Protein AF-A0A963VVA5-F1 (afdb_monomer_lite)

Secondary structure (DSSP, 8-state):
-HHHHHHHHHHHHHHHHHHHHHHHGGGS--------B-SHHHHHHTTSEESSGGG-EEEHHHHHHHHHTTPPPPGGGGGGEEPTTS--PPPP--------PPPPHHHHSPPTT--S-TT-SPP-----S--TTTTTTTSEEEEEETTEEEEEEHHHHHHHHHHHHHHTT-HHHHHHHHHHHHHHHHHHHHHT-----------S-----HHHHHHHHTTSEEEEETTEEEE-HHHHHHHHHHHTT----HHHHHHHHHTBS-GGGS---TT--TT--

Radius of gyration: 29.42 Å; chains: 1; bounding box: 64×61×71 Å

pLDDT: mean 72.48, std 19.14, range [26.47, 96.12]

Foldseek 3Di:
DVLVVLLVLVVVVVVVVVVVVCVVCVVPDPDPDDAQLDCVLLCLLLVQWDDDDLLIAGEPVLLVVLVVVPQDDDPVCPSRYDDPPDDDPDRDDDPCPPPPPPQDPVNPDDDVVDDPDPPPDPPPDPPPDPDPPPCQQQDWDWDADPNDTDIGGNSVVVVVVLVVVVVVPPVVSVVSCVVSVVVSVVVCVVVVVDPPPPPPPPPPPPPRSVVLVVCVSSVQWDPPDPRYTAGEQVSSQVSVVVCPPDDDDQVSLVSNCVRHDCNVSHPDDPNRCNVPD

Sequence (277 aa):
MAVRETLKLIATHERVRAKEFNRGVKDCYKTKVRPKISADPALQLLGIAVGEGYSLKIREWIVDLATERGSPLASRWEKFIYPADADEPEPYSLPRVPPRRKRLPEETRFKKGQSGNIHGRPSKIKLDYKLPFEDFLYDQVEISIQGELREISRAEALVHELNRRALGGDEDIARILRTSYAREIMDRWRRMEHIVFDMSIVRDDVEDPPVVDYMRSLHILNRRTVRHLLIQPWAVNAALQRMGAHRLSHEEQAVVLRSTSTPSKVYWPDWWEVFTK

Structure (mmCIF, N/CA/C/O backbone):
data_AF-A0A963VVA5-F1
#
_entry.id   AF-A0A963VVA5-F1
#
loop_
_atom_site.group_PDB
_atom_site.id
_atom_site.type_symbol
_atom_site.label_atom_id
_atom_site.label_alt_id
_atom_site.label_comp_id
_atom_site.label_asym_id
_atom_site.label_entity_id
_atom_site.label_seq_id
_atom_site.pdbx_PDB_ins_code
_atom_site.Cartn_x
_atom_site.Cartn_y
_atom_site.Cartn_z
_atom_site.occupancy
_atom_site.B_iso_or_equiv
_atom_site.auth_seq_id
_atom_site.auth_comp_id
_atom_site.auth_asym_id
_atom_site.auth_atom_id
_atom_site.pdbx_PDB_model_num
ATOM 1 N N . MET A 1 1 ? -16.861 -1.386 43.695 1.00 43.84 1 MET A N 1
ATOM 2 C CA . MET A 1 1 ? -17.983 -1.589 42.746 1.00 43.84 1 MET A CA 1
ATOM 3 C C . MET A 1 1 ? -18.410 -0.297 42.058 1.00 43.84 1 MET A C 1
ATOM 5 O O . MET A 1 1 ? -18.500 -0.318 40.840 1.00 43.84 1 MET A O 1
ATOM 9 N N . ALA A 1 2 ? -18.569 0.819 42.782 1.00 35.66 2 ALA A N 1
ATOM 10 C CA . ALA A 1 2 ? -19.006 2.106 42.222 1.00 35.66 2 ALA A CA 1
ATOM 11 C C . ALA A 1 2 ? -18.192 2.600 41.008 1.00 35.66 2 ALA A C 1
ATOM 13 O O . ALA A 1 2 ? -18.791 2.969 40.007 1.00 35.66 2 ALA A O 1
ATOM 14 N N . VAL A 1 3 ? -16.853 2.507 41.042 1.00 39.03 3 VAL A N 1
ATOM 15 C CA . VAL A 1 3 ? -15.963 2.900 39.920 1.00 39.03 3 VAL A CA 1
ATOM 16 C C . VAL A 1 3 ? -16.206 2.067 38.654 1.00 39.03 3 VAL A C 1
ATOM 18 O O . VAL A 1 3 ? -16.124 2.562 37.538 1.00 39.03 3 VAL A O 1
ATOM 21 N N . ARG A 1 4 ? -16.533 0.779 38.809 1.00 41.09 4 ARG A N 1
ATOM 22 C CA . ARG A 1 4 ? -16.785 -0.116 37.671 1.00 41.09 4 ARG A CA 1
ATOM 23 C C . ARG A 1 4 ? -18.124 0.195 37.006 1.00 41.09 4 ARG A C 1
ATOM 25 O O . ARG A 1 4 ? -18.217 0.110 35.788 1.00 41.09 4 ARG A O 1
ATOM 32 N N . GLU A 1 5 ? -19.132 0.551 37.797 1.00 47.72 5 GLU A N 1
ATOM 33 C CA . GLU A 1 5 ? -20.445 0.943 37.280 1.00 47.72 5 GLU A CA 1
ATOM 34 C C . GLU A 1 5 ? -20.422 2.352 36.677 1.00 47.72 5 GLU A C 1
ATOM 36 O O . GLU A 1 5 ? -20.970 2.542 35.601 1.00 47.72 5 GLU A O 1
ATOM 41 N N . THR A 1 6 ? -19.682 3.304 37.256 1.00 43.69 6 THR A N 1
ATOM 42 C CA . THR A 1 6 ? -19.463 4.625 36.627 1.00 43.69 6 THR A CA 1
ATOM 43 C C . THR A 1 6 ? -18.704 4.512 35.308 1.00 43.69 6 THR A C 1
ATOM 45 O O . THR A 1 6 ? -19.094 5.143 34.333 1.00 43.69 6 THR A O 1
ATOM 48 N N . LEU A 1 7 ? -17.682 3.656 35.222 1.00 46.44 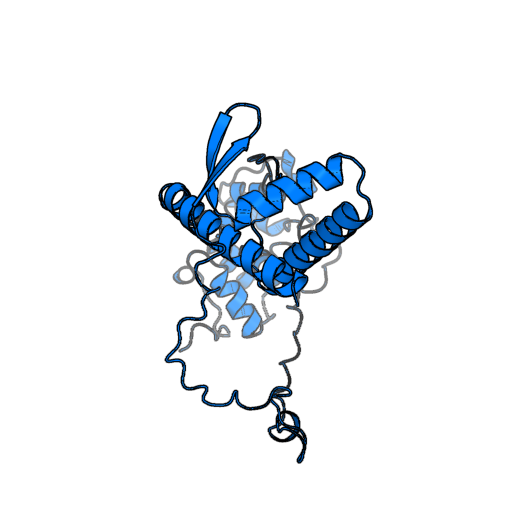7 LEU A N 1
ATOM 49 C CA . LEU A 1 7 ? -16.989 3.387 33.956 1.00 46.44 7 LEU A CA 1
ATOM 50 C C . LEU A 1 7 ? -17.905 2.744 32.907 1.00 46.44 7 LEU A C 1
ATOM 52 O O . LEU A 1 7 ? -17.864 3.129 31.741 1.00 46.44 7 LEU A O 1
ATOM 56 N N . LYS A 1 8 ? -18.767 1.800 33.307 1.00 52.56 8 LYS A N 1
ATOM 57 C CA . LYS A 1 8 ? -19.774 1.228 32.400 1.00 52.56 8 LYS A CA 1
ATOM 58 C C . LYS A 1 8 ? -20.751 2.287 31.907 1.00 52.56 8 LYS A C 1
ATOM 60 O O . LYS A 1 8 ? -21.053 2.289 30.721 1.00 52.56 8 LYS A O 1
ATOM 65 N N . LEU A 1 9 ? -21.191 3.173 32.796 1.00 49.53 9 LEU A N 1
ATOM 66 C CA . LEU A 1 9 ? -22.144 4.237 32.510 1.00 49.53 9 LEU A CA 1
ATOM 67 C C . LEU A 1 9 ? -21.572 5.271 31.533 1.00 49.53 9 LEU A C 1
ATOM 69 O O . LEU A 1 9 ? -22.226 5.621 30.554 1.00 49.53 9 LEU A O 1
ATOM 73 N N . ILE A 1 10 ? -20.318 5.683 31.750 1.00 49.66 10 ILE A N 1
ATOM 74 C CA . ILE A 1 10 ? -19.555 6.537 30.831 1.00 49.66 10 ILE A CA 1
ATOM 75 C C . ILE A 1 10 ? -19.417 5.842 29.470 1.00 49.66 10 ILE A C 1
ATOM 77 O O . ILE A 1 10 ? -19.646 6.462 28.435 1.00 49.66 10 ILE A O 1
ATOM 81 N N . ALA A 1 11 ? -19.123 4.538 29.449 1.00 51.44 11 ALA A N 1
ATOM 82 C CA . ALA A 1 11 ? -19.007 3.772 28.211 1.00 51.44 11 ALA A CA 1
ATOM 83 C C . ALA A 1 11 ? -20.346 3.622 27.457 1.00 51.44 11 ALA A C 1
ATOM 85 O O . ALA A 1 11 ? -20.361 3.663 26.225 1.00 51.44 11 ALA A O 1
ATOM 86 N N . THR A 1 12 ? -21.477 3.457 28.151 1.00 55.31 12 THR A N 1
ATOM 87 C CA . THR A 1 12 ? -22.813 3.418 27.526 1.00 55.31 12 THR A CA 1
ATOM 88 C C . THR A 1 12 ? -23.246 4.782 27.018 1.00 55.31 12 THR A C 1
ATOM 90 O O . THR A 1 12 ? -23.719 4.872 25.886 1.00 55.31 12 THR A O 1
ATOM 93 N N . HIS A 1 13 ? -23.027 5.835 27.803 1.00 49.34 13 HIS A N 1
ATOM 94 C CA . HIS A 1 13 ? -23.361 7.204 27.428 1.00 49.34 13 HIS A CA 1
ATOM 95 C C . HIS A 1 13 ? -22.597 7.640 26.171 1.00 49.34 13 HIS A C 1
ATOM 97 O O . HIS A 1 13 ? -23.168 8.107 25.187 1.00 49.34 13 HIS A O 1
ATOM 103 N N . GLU A 1 14 ? -21.303 7.342 26.134 1.00 48.81 14 GLU A N 1
ATOM 104 C CA . GLU A 1 14 ? -20.455 7.621 24.981 1.00 48.81 14 GLU A CA 1
ATOM 105 C C . GLU A 1 14 ? -20.792 6.748 23.763 1.00 48.81 14 GLU A C 1
ATOM 107 O O . GLU A 1 14 ? -20.647 7.202 22.632 1.00 48.81 14 GLU A O 1
ATOM 112 N N . ARG A 1 15 ? -21.311 5.524 23.947 1.00 51.28 15 ARG A N 1
ATOM 113 C CA . ARG A 1 15 ? -21.839 4.701 22.840 1.00 51.28 15 ARG A CA 1
ATOM 114 C C . ARG A 1 15 ? -23.118 5.268 22.239 1.00 51.28 15 ARG A C 1
ATOM 116 O O . ARG A 1 15 ? -23.299 5.164 21.026 1.00 51.28 15 ARG A O 1
ATOM 123 N N . VAL A 1 16 ? -24.005 5.830 23.060 1.00 52.31 16 VAL A N 1
ATOM 124 C CA . VAL A 1 16 ? -25.225 6.504 22.589 1.00 52.31 16 VAL A CA 1
ATOM 125 C C . VAL A 1 16 ? -24.842 7.780 21.849 1.00 52.31 16 VAL A C 1
ATOM 127 O O . VAL A 1 16 ? -25.214 7.931 20.688 1.00 52.31 16 VAL A O 1
ATOM 130 N N . ARG A 1 17 ? -23.965 8.601 22.435 1.00 49.53 17 ARG A N 1
ATOM 131 C CA . ARG A 1 17 ? -23.411 9.801 21.798 1.00 49.53 17 ARG A CA 1
ATOM 132 C C . ARG A 1 17 ? -22.688 9.483 20.488 1.00 49.53 17 ARG A C 1
ATOM 134 O O . ARG A 1 17 ? -22.921 10.150 19.489 1.00 49.53 17 ARG A O 1
ATOM 141 N N . ALA A 1 18 ? -21.892 8.414 20.435 1.00 51.19 18 ALA A N 1
ATOM 142 C CA . ALA A 1 18 ? -21.259 7.946 19.203 1.00 51.19 18 ALA A CA 1
ATOM 143 C C . ALA A 1 18 ? -22.280 7.420 18.183 1.00 51.19 18 ALA A C 1
ATOM 145 O O . ALA A 1 18 ? -22.060 7.569 16.987 1.00 51.19 18 ALA A O 1
ATOM 146 N N . LYS A 1 19 ? -23.397 6.811 18.601 1.00 54.66 19 LYS A N 1
ATOM 147 C CA . LYS A 1 19 ? -24.488 6.397 17.698 1.00 54.66 19 LYS A CA 1
ATOM 148 C C . LYS A 1 19 ? -25.242 7.590 17.114 1.00 54.66 19 LYS A C 1
ATOM 150 O O . LYS A 1 19 ? -25.584 7.540 15.936 1.00 54.66 19 LYS A O 1
ATOM 155 N N . GLU A 1 20 ? -25.489 8.623 17.912 1.00 46.06 20 GLU A N 1
ATOM 156 C CA . GLU A 1 20 ? -26.156 9.858 17.486 1.00 46.06 20 GLU A CA 1
ATOM 157 C C . GLU A 1 20 ? -25.242 10.705 16.595 1.00 46.06 20 GLU A C 1
ATOM 159 O O . GLU A 1 20 ? -25.643 11.114 15.506 1.00 46.06 20 GLU A O 1
ATOM 164 N N . PHE A 1 21 ? -23.964 10.824 16.964 1.00 42.09 21 PHE A N 1
ATOM 165 C CA . PHE A 1 21 ? -22.925 11.418 16.125 1.00 42.09 21 PHE A CA 1
ATOM 166 C C . PHE A 1 21 ? -22.762 10.636 14.812 1.00 42.09 21 PHE A C 1
ATOM 168 O O . PHE A 1 21 ? -22.763 11.226 13.742 1.00 42.09 21 PHE A O 1
ATOM 175 N N . ASN A 1 22 ? -22.769 9.297 14.843 1.00 41.62 22 ASN A N 1
ATOM 176 C CA . ASN A 1 22 ? -22.799 8.463 13.632 1.00 41.62 22 ASN A CA 1
ATOM 177 C C . ASN A 1 22 ? -24.116 8.556 12.838 1.00 41.62 22 ASN A C 1
ATOM 179 O O . ASN A 1 22 ? -24.155 8.117 11.690 1.00 41.62 22 ASN A O 1
ATOM 183 N N . ARG A 1 23 ? -25.207 9.077 13.415 1.00 44.38 23 ARG A N 1
ATOM 184 C CA . ARG A 1 23 ? -26.459 9.364 12.696 1.00 44.38 23 ARG A CA 1
ATOM 185 C C . ARG A 1 23 ? -26.352 10.680 11.923 1.00 44.38 23 ARG A C 1
ATOM 187 O O . ARG A 1 23 ? -26.792 10.697 10.783 1.00 44.38 23 ARG A O 1
ATOM 194 N N . GLY A 1 24 ? -25.691 11.699 12.480 1.00 38.47 24 GLY A N 1
ATOM 195 C CA . GLY A 1 24 ? -25.334 12.935 11.764 1.00 38.47 24 GLY A CA 1
ATOM 196 C C . GLY A 1 24 ? -24.188 12.763 10.754 1.00 38.47 24 GLY A C 1
ATOM 197 O O . GLY A 1 24 ? -24.193 13.376 9.697 1.00 38.47 24 GLY A O 1
ATOM 198 N N . VAL A 1 25 ? -23.245 11.855 11.025 1.00 39.31 25 VAL A N 1
ATOM 199 C CA . VAL A 1 25 ? -22.097 11.532 10.149 1.00 39.31 25 VAL A CA 1
ATOM 200 C C . VAL A 1 25 ? -22.461 10.511 9.056 1.00 39.31 25 VAL A C 1
ATOM 202 O O . VAL A 1 25 ? -21.700 10.279 8.121 1.00 39.31 25 VAL A O 1
ATOM 205 N N . LYS A 1 26 ? -23.653 9.900 9.092 1.00 38.81 26 LYS A N 1
ATOM 206 C CA . LYS A 1 26 ? -24.084 8.975 8.026 1.00 38.81 26 LYS A CA 1
ATOM 207 C C . LYS A 1 26 ? -24.270 9.651 6.662 1.00 38.81 26 LYS A C 1
ATOM 209 O O . LYS A 1 26 ? -24.176 8.936 5.662 1.00 38.81 26 LYS A O 1
ATOM 214 N N . ASP A 1 27 ? -24.417 10.975 6.630 1.00 38.78 27 ASP A N 1
ATOM 215 C CA . ASP A 1 27 ? -24.427 11.779 5.401 1.00 38.78 27 ASP A CA 1
ATOM 216 C C . ASP A 1 27 ? -23.026 12.234 4.958 1.00 38.78 27 ASP A C 1
ATOM 218 O O . ASP A 1 27 ? -22.833 12.660 3.821 1.00 38.78 27 ASP A O 1
ATOM 222 N N . CYS A 1 28 ? -22.001 12.052 5.791 1.00 37.12 28 CYS A N 1
ATOM 223 C CA . CYS A 1 28 ? -20.637 12.459 5.489 1.00 37.12 28 CYS A CA 1
ATOM 224 C C . CYS A 1 28 ? -19.628 11.401 5.971 1.00 37.12 28 CYS A C 1
ATOM 226 O O . CYS A 1 28 ? -19.190 11.372 7.112 1.00 37.12 28 CYS A O 1
ATOM 228 N N . TYR A 1 29 ? -19.194 10.569 5.019 1.00 34.50 29 TYR A N 1
ATOM 229 C CA . TYR A 1 29 ? -18.001 9.707 5.064 1.00 34.50 29 TYR A CA 1
ATOM 230 C C . TYR A 1 29 ? -18.142 8.307 5.684 1.00 34.50 29 TYR A C 1
ATOM 232 O O . TYR A 1 29 ? -17.791 8.013 6.824 1.00 34.50 29 TYR A O 1
ATOM 240 N N . LYS A 1 30 ? -18.477 7.345 4.814 1.00 38.62 30 LYS A N 1
ATOM 241 C CA . LYS A 1 30 ? -18.122 5.928 4.997 1.00 38.62 30 LYS A CA 1
ATOM 242 C C . LYS A 1 30 ? -16.670 5.686 4.570 1.00 38.62 30 LYS A C 1
ATOM 244 O O . LYS A 1 30 ? -16.427 5.196 3.465 1.00 38.62 30 LYS A O 1
ATOM 249 N N . THR A 1 31 ? -15.693 5.919 5.441 1.00 37.25 31 THR A N 1
ATOM 250 C CA . THR A 1 31 ? -14.296 5.551 5.140 1.00 37.25 31 THR A CA 1
ATOM 251 C C . THR A 1 31 ? -13.894 4.298 5.910 1.00 37.25 31 THR A C 1
ATOM 253 O O . THR A 1 31 ? -13.215 4.345 6.925 1.00 37.25 31 THR A O 1
ATOM 256 N N . LYS A 1 32 ? -14.289 3.124 5.397 1.00 36.06 32 LYS A N 1
ATOM 257 C CA . LYS A 1 32 ? -13.611 1.866 5.754 1.00 36.06 32 LYS A CA 1
ATOM 258 C C . LYS A 1 32 ? -12.140 2.010 5.352 1.00 36.06 32 LYS A C 1
ATOM 260 O O . LYS A 1 32 ? -11.868 1.951 4.151 1.00 36.06 32 LYS A O 1
ATOM 265 N N . VAL A 1 33 ? -11.216 2.210 6.291 1.00 37.03 33 VAL A N 1
ATOM 266 C CA . VAL A 1 33 ? -9.776 2.173 5.999 1.00 37.03 33 VAL A CA 1
ATOM 267 C C . VAL A 1 33 ? -9.424 0.725 5.680 1.00 37.03 33 VAL A C 1
ATOM 269 O O . VAL A 1 33 ? -9.415 -0.149 6.541 1.00 37.03 33 VAL A O 1
ATOM 272 N N . ARG A 1 34 ? -9.237 0.452 4.392 1.00 34.91 34 ARG A N 1
ATOM 273 C CA . ARG A 1 34 ? -8.560 -0.758 3.928 1.00 34.91 34 ARG A CA 1
ATOM 274 C C . ARG A 1 34 ? -7.087 -0.379 3.763 1.00 34.91 34 ARG A C 1
ATOM 276 O O . ARG A 1 34 ? -6.848 0.754 3.341 1.00 34.91 34 ARG A O 1
ATOM 283 N N . PRO A 1 35 ? -6.133 -1.266 4.088 1.00 36.47 35 PRO A N 1
ATOM 284 C CA . PRO A 1 35 ? -4.717 -0.982 3.876 1.00 36.47 35 PRO A CA 1
ATOM 285 C C . PRO A 1 35 ? -4.505 -0.544 2.422 1.00 36.47 35 PRO A C 1
ATOM 287 O O . PRO A 1 35 ? -5.068 -1.166 1.516 1.00 36.47 35 PRO A O 1
ATOM 290 N N . LYS A 1 36 ? -3.742 0.538 2.197 1.00 47.56 36 LYS A N 1
ATOM 291 C CA . LYS A 1 36 ? -3.230 0.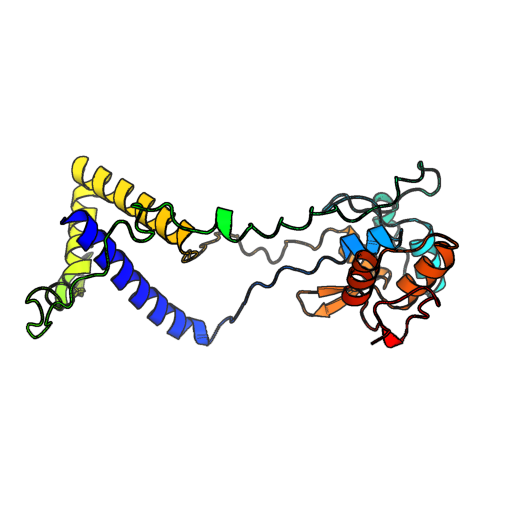851 0.857 1.00 47.56 36 LYS A CA 1
ATOM 292 C C . LYS A 1 36 ? -2.432 -0.386 0.435 1.00 47.56 36 LYS A C 1
ATOM 294 O O . LYS A 1 36 ? -1.452 -0.725 1.093 1.00 47.56 36 LYS A O 1
ATOM 299 N N . ILE A 1 37 ? -2.892 -1.120 -0.578 1.00 47.47 37 ILE A N 1
ATOM 300 C CA . ILE A 1 37 ? -2.075 -2.186 -1.164 1.00 47.47 37 ILE A CA 1
ATOM 301 C C . ILE A 1 37 ? -0.952 -1.446 -1.876 1.00 47.47 37 ILE A C 1
ATOM 303 O O . ILE A 1 37 ? -1.194 -0.825 -2.912 1.00 47.47 37 ILE A O 1
ATOM 307 N N . SER A 1 38 ? 0.224 -1.416 -1.252 1.00 68.50 38 SER A N 1
ATOM 308 C CA . SER A 1 38 ? 1.377 -0.759 -1.847 1.00 68.50 38 SER A CA 1
ATOM 309 C C . SER A 1 38 ? 1.846 -1.588 -3.032 1.00 68.50 38 SER A C 1
ATOM 311 O O . SER A 1 38 ? 1.987 -2.807 -2.916 1.00 68.50 38 SER A O 1
ATOM 313 N N . ALA A 1 39 ? 2.062 -0.942 -4.175 1.00 81.88 39 ALA A N 1
ATOM 314 C CA . ALA A 1 39 ? 2.674 -1.593 -5.327 1.00 81.88 39 ALA A CA 1
ATOM 315 C C . ALA A 1 39 ? 4.157 -1.909 -5.070 1.00 81.88 39 ALA A C 1
ATOM 317 O O . ALA A 1 39 ? 4.734 -2.683 -5.826 1.00 81.88 39 ALA A O 1
ATOM 318 N N . ASP A 1 40 ? 4.753 -1.360 -4.006 1.00 84.00 40 ASP A N 1
ATOM 319 C CA . ASP A 1 40 ? 6.190 -1.426 -3.718 1.00 84.00 40 ASP A CA 1
ATOM 320 C C . ASP A 1 40 ? 6.764 -2.843 -3.760 1.00 84.00 40 ASP A C 1
ATOM 322 O O . ASP A 1 40 ? 7.752 -3.027 -4.465 1.00 84.00 40 ASP A O 1
ATOM 326 N N . PRO A 1 41 ? 6.161 -3.871 -3.122 1.00 87.00 41 PRO A N 1
ATOM 327 C CA . PRO A 1 41 ? 6.717 -5.217 -3.194 1.00 87.00 41 PRO A CA 1
ATOM 328 C C . PRO A 1 41 ? 6.716 -5.749 -4.630 1.00 87.00 41 PRO A C 1
ATOM 330 O O . PRO A 1 41 ? 7.664 -6.395 -5.046 1.00 87.00 41 PRO A O 1
ATOM 333 N N . ALA A 1 42 ? 5.686 -5.439 -5.423 1.00 90.19 42 ALA A N 1
ATOM 334 C CA . ALA A 1 42 ? 5.641 -5.842 -6.826 1.00 90.19 42 ALA A CA 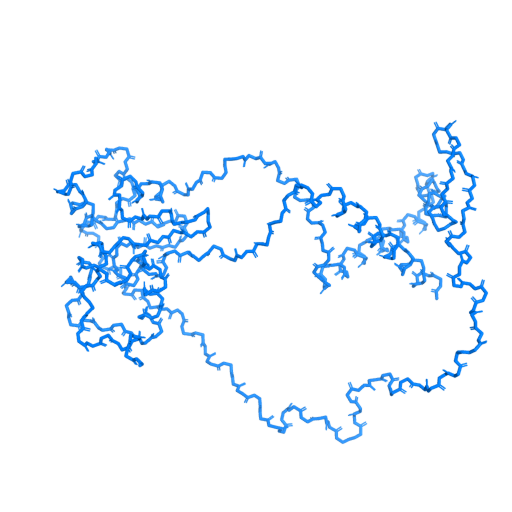1
ATOM 335 C C . ALA A 1 42 ? 6.643 -5.056 -7.688 1.00 90.19 42 ALA A C 1
ATOM 337 O O . ALA A 1 42 ? 7.263 -5.643 -8.567 1.00 90.19 42 ALA A O 1
ATOM 338 N N . LEU A 1 43 ? 6.836 -3.758 -7.431 1.00 90.69 43 LEU A N 1
ATOM 339 C CA . LEU A 1 43 ? 7.841 -2.939 -8.117 1.00 90.69 43 LEU A CA 1
ATOM 340 C C . LEU A 1 43 ? 9.263 -3.445 -7.838 1.00 90.69 43 LEU A C 1
ATOM 342 O O . LEU A 1 43 ? 10.083 -3.480 -8.753 1.00 90.69 43 LEU A O 1
ATOM 346 N N . GLN A 1 44 ? 9.532 -3.867 -6.602 1.00 90.88 44 GLN A N 1
ATOM 347 C CA . GLN A 1 44 ? 10.821 -4.425 -6.198 1.00 90.88 44 GLN A CA 1
ATOM 348 C C . GLN A 1 44 ? 11.042 -5.837 -6.753 1.00 90.88 44 GLN A C 1
ATOM 350 O O . GLN A 1 44 ? 12.093 -6.092 -7.333 1.00 90.88 44 GLN A O 1
ATOM 355 N N . LEU A 1 45 ? 10.037 -6.722 -6.682 1.00 91.69 45 LEU A N 1
ATOM 356 C CA . LEU A 1 45 ? 10.088 -8.061 -7.295 1.00 91.69 45 LEU A CA 1
ATOM 357 C C . LEU A 1 45 ? 10.335 -8.002 -8.808 1.00 91.69 45 LEU A C 1
ATOM 359 O O . LEU A 1 45 ? 11.019 -8.852 -9.364 1.00 91.69 45 LEU A O 1
ATOM 363 N N . LEU A 1 46 ? 9.781 -6.992 -9.480 1.00 92.88 46 LEU A N 1
ATOM 364 C CA . LEU A 1 46 ? 9.977 -6.756 -10.910 1.00 92.88 46 LEU A CA 1
ATOM 365 C C . LEU A 1 46 ? 11.283 -6.006 -11.231 1.00 92.88 46 LEU A C 1
ATOM 367 O O . LEU A 1 46 ? 11.559 -5.741 -12.398 1.00 92.88 46 LEU A O 1
ATOM 371 N N . GLY A 1 47 ? 12.068 -5.611 -10.224 1.00 92.25 47 GLY A N 1
ATOM 372 C CA . GLY A 1 47 ? 13.289 -4.826 -10.416 1.00 92.25 47 GLY A CA 1
ATOM 373 C C . GLY A 1 47 ? 13.052 -3.440 -11.031 1.00 92.25 47 GLY A C 1
ATOM 374 O O . GLY A 1 47 ? 13.985 -2.842 -11.566 1.00 92.25 47 GLY A O 1
ATOM 375 N N . ILE A 1 48 ? 11.819 -2.929 -10.972 1.00 92.44 48 ILE A N 1
ATOM 376 C CA . ILE A 1 48 ? 11.421 -1.602 -11.469 1.00 92.44 48 ILE A CA 1
ATOM 377 C C . ILE A 1 48 ? 11.889 -0.516 -10.497 1.00 92.44 48 ILE A C 1
ATOM 379 O O . ILE A 1 48 ? 12.282 0.574 -10.914 1.00 92.44 48 ILE A O 1
ATOM 383 N N . ALA A 1 49 ? 11.852 -0.815 -9.199 1.00 90.62 49 ALA A N 1
ATOM 384 C CA . ALA A 1 49 ? 12.261 0.099 -8.148 1.00 90.62 49 ALA A CA 1
ATOM 385 C C . ALA A 1 49 ? 13.086 -0.610 -7.068 1.00 90.62 49 ALA A C 1
ATOM 387 O O . ALA A 1 49 ? 12.998 -1.825 -6.907 1.00 90.62 49 ALA A O 1
ATOM 388 N N . VAL A 1 50 ? 13.885 0.161 -6.336 1.00 87.38 50 VAL A N 1
ATOM 389 C CA . VAL A 1 50 ? 14.799 -0.301 -5.283 1.00 87.38 50 VAL A CA 1
ATOM 390 C C . VAL A 1 50 ? 14.616 0.585 -4.052 1.00 87.38 50 VAL A C 1
ATOM 392 O O . VAL A 1 50 ? 14.522 1.803 -4.192 1.00 87.38 50 VAL A O 1
ATOM 395 N N . GLY A 1 51 ? 14.590 -0.003 -2.856 1.00 83.31 51 GLY A N 1
ATOM 396 C CA . GLY A 1 51 ? 14.461 0.718 -1.583 1.00 83.31 51 GLY A CA 1
ATOM 397 C C . GLY A 1 51 ? 13.114 0.496 -0.895 1.00 83.31 51 GLY A C 1
ATOM 398 O O . GLY A 1 51 ? 12.258 -0.229 -1.394 1.00 83.31 51 GLY A O 1
ATOM 399 N N . GLU A 1 52 ? 12.913 1.126 0.262 1.00 69.81 52 GLU A N 1
ATOM 400 C CA . GLU A 1 52 ? 11.729 0.909 1.101 1.00 69.81 52 GLU A CA 1
ATOM 401 C C . GLU A 1 52 ? 11.043 2.227 1.483 1.00 69.81 52 GLU A C 1
ATOM 403 O O . GLU A 1 52 ? 11.677 3.204 1.885 1.00 69.81 52 GLU A O 1
ATOM 408 N N . GLY A 1 53 ? 9.710 2.259 1.390 1.00 68.06 53 GLY A N 1
ATOM 409 C CA . GLY A 1 53 ? 8.909 3.421 1.777 1.00 68.06 53 GLY A CA 1
ATOM 410 C C . GLY A 1 53 ? 9.318 4.696 1.030 1.00 68.06 53 GLY A C 1
ATOM 411 O O . GLY A 1 53 ? 9.223 4.771 -0.191 1.00 68.06 53 GLY A O 1
ATOM 412 N N . TYR A 1 54 ? 9.773 5.712 1.768 1.00 64.75 54 TYR A N 1
ATOM 413 C CA . TYR A 1 54 ? 10.151 7.020 1.214 1.00 64.75 54 TYR A CA 1
ATOM 414 C C . TYR A 1 54 ? 11.520 7.039 0.515 1.00 64.75 54 TYR A C 1
ATOM 416 O O . TYR A 1 54 ? 11.842 8.031 -0.135 1.00 64.75 54 TYR A O 1
ATOM 424 N N . SER A 1 55 ? 12.325 5.976 0.635 1.00 75.88 55 SER A N 1
ATOM 425 C CA . SER A 1 55 ? 13.629 5.860 -0.036 1.00 75.88 55 SER A CA 1
ATOM 426 C C . SER A 1 55 ? 13.562 5.110 -1.369 1.00 75.88 55 SER A C 1
ATOM 428 O O . SER A 1 55 ? 14.604 4.827 -1.959 1.00 75.88 55 SER A O 1
ATOM 430 N N . LEU A 1 56 ? 12.353 4.793 -1.849 1.00 81.50 56 LEU A N 1
ATOM 431 C CA . LEU A 1 56 ? 12.150 4.100 -3.114 1.00 81.50 56 LEU A CA 1
ATOM 432 C C . LEU A 1 56 ? 12.732 4.923 -4.277 1.00 81.50 56 LEU A C 1
ATOM 434 O O . LEU A 1 56 ? 12.416 6.103 -4.441 1.00 81.50 56 LEU A O 1
ATOM 438 N N . LYS A 1 57 ? 13.570 4.285 -5.091 1.00 88.12 57 LYS A N 1
ATOM 439 C CA . LYS A 1 57 ? 14.169 4.832 -6.312 1.00 88.12 57 LYS A CA 1
ATOM 440 C C . LYS A 1 57 ? 13.763 3.990 -7.517 1.00 88.12 57 LYS A C 1
ATOM 442 O O . LYS A 1 57 ? 13.656 2.773 -7.411 1.00 88.12 57 LYS A O 1
ATOM 447 N N . ILE A 1 58 ? 13.535 4.630 -8.656 1.00 90.44 58 ILE A N 1
ATOM 448 C CA . ILE A 1 58 ? 13.167 4.002 -9.931 1.00 90.44 58 ILE A CA 1
ATOM 449 C C . ILE A 1 58 ? 14.442 3.613 -10.668 1.00 90.44 58 ILE A C 1
ATOM 451 O O . ILE A 1 58 ? 15.354 4.427 -10.747 1.00 90.44 58 ILE A O 1
ATOM 455 N N . ARG A 1 59 ? 14.528 2.417 -11.246 1.00 90.94 59 ARG A N 1
ATOM 456 C CA . ARG A 1 59 ? 15.690 2.077 -12.078 1.00 90.94 59 ARG A CA 1
ATOM 457 C C . ARG A 1 59 ? 15.709 2.867 -13.384 1.00 90.94 59 ARG A C 1
ATOM 459 O O . ARG A 1 59 ? 14.670 3.072 -13.997 1.00 90.94 59 ARG A O 1
ATOM 466 N N . GLU A 1 60 ? 16.896 3.247 -13.833 1.00 91.62 60 GLU A N 1
ATOM 467 C CA . GLU A 1 60 ? 17.095 4.027 -15.062 1.00 91.62 60 GLU A CA 1
ATOM 468 C C . GLU A 1 60 ? 16.432 3.389 -16.297 1.00 91.62 60 GLU A C 1
ATOM 470 O O . GLU A 1 60 ? 15.634 4.034 -16.970 1.00 91.62 60 GLU A O 1
ATOM 475 N N . TRP A 1 61 ? 16.598 2.076 -16.495 1.00 93.31 61 TRP A N 1
ATOM 476 C CA . TRP A 1 61 ? 16.072 1.369 -17.673 1.00 93.31 61 TRP A CA 1
ATOM 477 C C . TRP A 1 61 ? 14.554 1.512 -17.889 1.00 93.31 61 TRP A C 1
ATOM 479 O O . TRP A 1 61 ? 14.084 1.498 -19.026 1.00 93.31 61 TRP A O 1
ATOM 489 N N . ILE A 1 62 ? 13.753 1.607 -16.817 1.00 93.44 62 ILE A N 1
ATOM 490 C CA . ILE A 1 62 ? 12.294 1.748 -16.958 1.00 93.44 62 ILE A CA 1
ATOM 491 C C . ILE A 1 62 ? 11.911 3.198 -17.267 1.00 93.44 62 ILE A C 1
ATOM 493 O O . ILE A 1 62 ? 10.878 3.442 -17.891 1.00 93.44 62 ILE A O 1
ATOM 497 N N . VAL A 1 63 ? 12.743 4.151 -16.843 1.00 91.00 63 VAL A N 1
ATOM 498 C CA . VAL A 1 63 ? 12.587 5.569 -17.159 1.00 91.00 63 VAL A CA 1
ATOM 499 C C . VAL A 1 63 ? 12.848 5.778 -18.648 1.00 91.00 63 VAL A C 1
ATOM 501 O O . VAL A 1 63 ? 11.993 6.357 -19.316 1.00 91.00 63 VAL A O 1
ATOM 504 N N . ASP A 1 64 ? 13.927 5.202 -19.184 1.00 91.00 64 ASP A N 1
ATOM 505 C CA . ASP A 1 64 ? 14.254 5.261 -20.615 1.00 91.00 64 ASP A CA 1
ATOM 506 C C . ASP A 1 64 ? 13.109 4.708 -21.471 1.00 91.00 64 ASP A C 1
ATOM 508 O O . ASP A 1 64 ? 12.597 5.388 -22.362 1.00 91.00 64 ASP A O 1
ATOM 512 N N . LEU A 1 65 ? 12.600 3.521 -21.119 1.00 92.25 65 LEU A N 1
ATOM 513 C CA . LEU A 1 65 ? 11.445 2.920 -21.794 1.00 92.25 65 LEU A CA 1
ATOM 514 C C . LEU A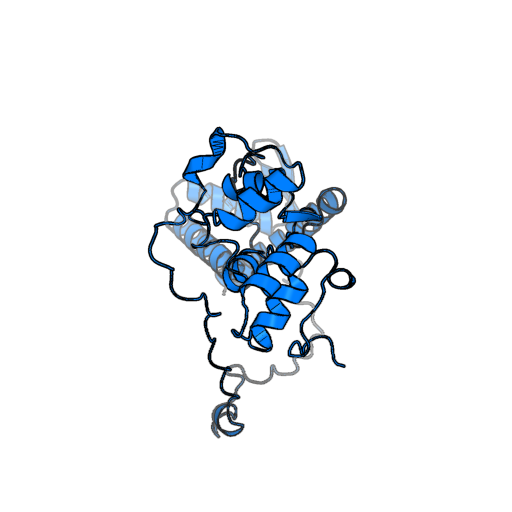 1 65 ? 10.175 3.771 -21.677 1.00 92.25 65 LEU A C 1
ATOM 516 O O . LEU A 1 65 ? 9.376 3.829 -22.613 1.00 92.25 65 LEU A O 1
ATOM 520 N N . ALA A 1 66 ? 9.933 4.414 -20.532 1.00 90.38 66 ALA A N 1
ATOM 521 C CA . ALA A 1 66 ? 8.787 5.305 -20.378 1.00 90.38 66 ALA A CA 1
ATOM 522 C C . ALA A 1 66 ? 8.908 6.530 -21.299 1.00 90.38 66 ALA A C 1
ATOM 524 O O . ALA A 1 66 ? 7.905 6.956 -21.885 1.00 90.38 66 ALA A O 1
ATOM 525 N N . THR A 1 67 ? 10.119 7.068 -21.447 1.00 89.31 67 THR A N 1
ATOM 526 C CA . THR A 1 67 ? 10.426 8.211 -22.311 1.00 89.31 67 THR A CA 1
ATOM 527 C C . THR A 1 67 ? 10.328 7.860 -23.792 1.00 89.31 67 THR A C 1
ATOM 529 O O . THR A 1 67 ? 9.683 8.601 -24.533 1.00 89.31 67 THR A O 1
ATOM 532 N N . GLU A 1 68 ? 10.831 6.700 -24.223 1.00 90.00 68 GLU A N 1
ATOM 533 C CA . GLU A 1 68 ? 10.638 6.182 -25.590 1.00 90.00 68 GLU A CA 1
ATOM 534 C C . GLU A 1 68 ? 9.153 6.044 -25.957 1.00 90.00 68 GLU A C 1
ATOM 536 O O . GLU A 1 68 ? 8.746 6.254 -27.100 1.00 90.00 68 GLU A O 1
ATOM 541 N N . ARG A 1 69 ? 8.310 5.741 -24.965 1.00 89.88 69 ARG A N 1
ATOM 542 C CA . ARG A 1 69 ? 6.850 5.653 -25.115 1.00 89.88 69 ARG A CA 1
ATOM 543 C C . ARG A 1 69 ? 6.144 7.014 -25.094 1.00 89.88 69 ARG A C 1
ATOM 545 O O . ARG A 1 69 ? 4.914 7.050 -25.101 1.00 89.88 69 ARG A O 1
ATOM 552 N N . GLY A 1 70 ? 6.897 8.113 -25.067 1.00 86.19 70 GLY A N 1
ATOM 553 C CA . GLY A 1 70 ? 6.384 9.481 -25.093 1.00 86.19 70 GLY A CA 1
ATOM 554 C C . GLY A 1 70 ? 6.033 10.057 -23.721 1.00 86.19 70 GLY A C 1
ATOM 555 O O . GLY A 1 70 ? 5.333 11.068 -23.660 1.00 86.19 70 GLY A O 1
ATOM 556 N N . SER A 1 71 ? 6.480 9.446 -22.616 1.00 84.12 71 SER A N 1
ATOM 557 C CA . SER A 1 71 ? 6.317 10.068 -21.296 1.00 84.12 71 SER A CA 1
ATOM 558 C C . SER A 1 71 ? 7.352 11.180 -21.101 1.00 84.12 71 SER A C 1
ATOM 560 O O . SER A 1 71 ? 8.533 10.970 -21.384 1.00 84.12 71 SER A O 1
ATOM 562 N N . PRO A 1 72 ? 6.954 12.360 -20.601 1.00 76.50 72 PRO A N 1
ATOM 563 C CA . PRO A 1 72 ? 7.880 13.468 -20.425 1.00 76.50 72 PRO A CA 1
ATOM 564 C C . PRO A 1 72 ? 8.904 13.136 -19.336 1.00 76.50 72 PRO A C 1
ATOM 566 O O . PRO A 1 72 ? 8.544 12.918 -18.176 1.00 76.50 72 PRO A O 1
ATOM 569 N N . LEU A 1 73 ? 10.186 13.138 -19.704 1.00 68.94 73 LEU A N 1
ATOM 570 C CA . LEU A 1 73 ? 11.270 13.145 -18.732 1.00 68.94 73 LEU A CA 1
ATOM 571 C C . LEU A 1 73 ? 11.345 14.551 -18.135 1.00 68.94 73 LEU A C 1
ATOM 573 O O . LEU A 1 73 ? 11.594 15.523 -18.846 1.00 68.94 73 LEU A O 1
ATOM 577 N N . ALA A 1 74 ? 11.110 14.680 -16.836 1.00 61.88 74 ALA A N 1
ATOM 578 C CA . ALA A 1 74 ? 11.365 15.936 -16.148 1.00 61.88 74 ALA A CA 1
ATOM 579 C C . ALA A 1 74 ? 12.701 15.815 -15.410 1.00 61.88 74 ALA A C 1
ATOM 581 O O . ALA A 1 74 ? 12.834 15.030 -14.474 1.00 61.88 74 ALA A O 1
ATOM 582 N N . SER A 1 75 ? 13.672 16.643 -15.793 1.00 65.94 75 SER A N 1
ATOM 583 C CA . SER A 1 75 ? 14.995 16.766 -15.153 1.00 65.94 75 SER A CA 1
ATOM 584 C C . SER A 1 75 ? 14.914 17.029 -13.639 1.00 65.94 75 SER A C 1
ATOM 586 O O . SER A 1 75 ? 15.830 16.724 -12.886 1.00 65.94 75 SER A O 1
ATOM 588 N N . ARG A 1 76 ? 13.755 17.484 -13.137 1.00 71.75 76 ARG A N 1
ATOM 589 C CA . ARG A 1 76 ? 13.442 17.601 -11.700 1.00 71.75 76 ARG A CA 1
ATOM 590 C C . ARG A 1 76 ? 13.533 16.273 -10.920 1.00 71.75 76 ARG A C 1
ATOM 592 O O . ARG A 1 76 ? 13.601 16.306 -9.688 1.00 71.75 76 ARG A O 1
ATOM 599 N N . TRP A 1 77 ? 13.510 15.123 -11.592 1.00 73.88 77 TRP A N 1
ATOM 600 C CA . TRP A 1 77 ? 13.342 13.817 -10.951 1.00 73.88 77 TRP A CA 1
ATOM 601 C C . TRP A 1 77 ? 14.588 12.920 -10.950 1.00 73.88 77 TRP A C 1
ATOM 603 O O . TRP A 1 77 ? 14.511 11.799 -10.451 1.00 73.88 77 TRP A O 1
ATOM 613 N N . GLU A 1 78 ? 15.742 13.419 -11.408 1.00 79.00 78 GLU A N 1
ATOM 614 C CA . GLU A 1 78 ? 17.018 12.676 -11.448 1.00 79.00 78 GLU A CA 1
ATOM 615 C C . GLU A 1 78 ? 17.397 12.059 -10.091 1.00 79.00 78 GLU A C 1
ATOM 617 O O . GLU A 1 78 ? 17.848 10.922 -10.017 1.00 79.00 78 GLU A O 1
ATOM 622 N N . LYS A 1 79 ? 17.103 12.747 -8.979 1.00 83.56 79 LYS A N 1
ATOM 623 C CA . LYS A 1 79 ? 17.381 12.253 -7.616 1.00 83.56 79 LYS A CA 1
ATOM 624 C C . LYS A 1 79 ? 16.626 10.973 -7.218 1.00 83.56 79 LYS A C 1
ATOM 626 O O . LYS A 1 79 ? 16.995 10.334 -6.232 1.00 83.56 79 LYS A O 1
ATOM 631 N N . PHE A 1 80 ? 15.552 10.632 -7.933 1.00 83.31 80 PHE A N 1
ATOM 632 C CA . PHE A 1 80 ? 14.769 9.412 -7.711 1.00 83.31 80 PHE A CA 1
ATOM 633 C C . PHE A 1 80 ? 15.189 8.271 -8.628 1.00 83.31 80 PHE A C 1
ATOM 635 O O . PHE A 1 80 ? 14.652 7.175 -8.490 1.00 83.31 80 PHE A O 1
ATOM 642 N N . ILE A 1 81 ? 16.120 8.515 -9.549 1.00 85.06 81 ILE A N 1
ATOM 643 C CA . ILE A 1 81 ? 16.665 7.486 -10.420 1.00 85.06 81 ILE A CA 1
ATOM 644 C C . ILE A 1 81 ? 17.750 6.737 -9.642 1.00 85.06 81 ILE A C 1
ATOM 646 O O . ILE A 1 81 ? 18.601 7.323 -8.970 1.00 85.06 81 ILE A O 1
ATOM 650 N N . TYR A 1 82 ? 17.660 5.415 -9.666 1.00 84.56 82 TYR A N 1
ATOM 651 C CA . TYR A 1 82 ? 18.710 4.527 -9.211 1.00 84.56 82 TYR A CA 1
ATOM 652 C C . TYR A 1 82 ? 19.729 4.399 -10.354 1.00 84.56 82 TYR A C 1
ATOM 654 O O . TYR A 1 82 ? 19.320 3.933 -11.424 1.00 84.56 82 TYR A O 1
ATOM 662 N N . PRO A 1 83 ? 20.992 4.821 -10.154 1.00 81.94 83 PRO A N 1
ATOM 663 C CA . PRO A 1 83 ? 21.998 4.857 -11.216 1.00 81.94 83 PRO A CA 1
ATOM 664 C C . PRO A 1 83 ? 22.246 3.470 -11.820 1.00 81.94 83 PRO A C 1
ATOM 666 O O . PRO A 1 83 ? 22.227 2.480 -11.082 1.00 81.94 83 PRO A O 1
ATOM 669 N N . ALA A 1 84 ? 22.493 3.377 -13.130 1.00 79.62 84 ALA A N 1
ATOM 670 C CA . ALA A 1 84 ? 22.861 2.112 -13.773 1.00 79.62 84 ALA A CA 1
ATOM 671 C C . ALA A 1 84 ? 24.220 1.550 -13.320 1.00 79.62 84 ALA A C 1
ATOM 673 O O . ALA A 1 84 ? 24.425 0.342 -13.402 1.00 79.62 84 ALA A O 1
ATOM 674 N N . ASP A 1 85 ? 25.134 2.403 -12.853 1.00 79.81 85 ASP A N 1
ATOM 675 C CA . ASP A 1 85 ? 26.478 2.050 -12.382 1.00 79.81 85 ASP A CA 1
ATOM 676 C C . ASP A 1 85 ? 26.535 1.665 -10.895 1.00 79.81 85 ASP A C 1
ATOM 678 O O . ASP A 1 85 ? 27.577 1.223 -10.412 1.00 79.81 85 ASP A O 1
ATOM 682 N N . ALA A 1 86 ? 25.428 1.807 -10.163 1.00 80.19 86 ALA A N 1
ATOM 683 C CA . ALA A 1 86 ? 25.343 1.356 -8.781 1.00 80.19 86 ALA A CA 1
ATOM 684 C C . ALA A 1 86 ? 25.294 -0.179 -8.705 1.00 80.19 86 ALA A C 1
ATOM 686 O O . ALA A 1 86 ? 24.650 -0.824 -9.537 1.00 80.19 86 ALA A O 1
ATOM 687 N N . ASP A 1 87 ? 25.938 -0.749 -7.677 1.00 80.50 87 ASP A N 1
ATOM 688 C CA . ASP A 1 87 ? 25.939 -2.192 -7.412 1.00 80.50 87 ASP A CA 1
ATOM 689 C C . ASP A 1 87 ? 24.522 -2.765 -7.519 1.00 80.50 87 ASP A C 1
ATOM 691 O O . ASP A 1 87 ? 23.574 -2.194 -6.969 1.00 80.50 87 ASP A O 1
ATOM 695 N N . GLU A 1 88 ? 24.360 -3.891 -8.225 1.00 75.25 88 GLU A N 1
ATOM 696 C CA . GLU A 1 88 ? 23.053 -4.534 -8.322 1.00 75.25 88 GLU A CA 1
ATOM 697 C C . GLU A 1 88 ? 22.580 -4.889 -6.904 1.00 75.25 88 GLU A C 1
ATOM 699 O O . GLU A 1 88 ? 23.188 -5.736 -6.245 1.00 75.25 88 GLU A O 1
ATOM 704 N N . PRO A 1 89 ? 21.514 -4.242 -6.396 1.00 76.12 89 PRO A N 1
ATOM 705 C CA . PRO A 1 89 ? 21.016 -4.543 -5.070 1.00 76.12 89 PRO A CA 1
ATOM 706 C C . PRO A 1 89 ? 20.519 -5.982 -5.071 1.00 76.12 89 PRO A C 1
ATOM 708 O O . PRO A 1 89 ? 19.987 -6.461 -6.081 1.00 76.12 89 PRO A O 1
ATOM 711 N N . GLU A 1 90 ? 20.671 -6.647 -3.928 1.00 76.81 90 GLU A N 1
ATOM 712 C CA . GLU A 1 90 ? 20.209 -8.020 -3.775 1.00 76.81 90 GLU A CA 1
ATOM 713 C C . GLU A 1 90 ? 18.752 -8.151 -4.251 1.00 76.81 90 GLU A C 1
ATOM 715 O O . GLU A 1 90 ? 17.927 -7.274 -3.956 1.00 76.81 90 GLU A O 1
ATOM 720 N N . PRO A 1 91 ? 18.419 -9.219 -5.002 1.00 78.19 91 PRO A N 1
ATOM 721 C CA . PRO A 1 91 ? 17.061 -9.447 -5.463 1.00 78.19 91 PRO A CA 1
ATOM 722 C C . PRO A 1 91 ? 16.096 -9.380 -4.284 1.00 78.19 91 PRO A C 1
ATOM 724 O O . PRO A 1 91 ? 16.222 -10.135 -3.316 1.00 78.19 91 PRO A O 1
ATOM 727 N N . TYR A 1 92 ? 15.130 -8.465 -4.362 1.00 82.19 92 TYR A N 1
ATOM 728 C CA . TYR A 1 92 ? 14.115 -8.356 -3.330 1.00 82.19 92 TYR A CA 1
ATOM 729 C C . TYR A 1 92 ? 13.357 -9.677 -3.247 1.00 82.19 92 TYR A C 1
ATOM 731 O O . TYR A 1 92 ? 12.768 -10.128 -4.227 1.00 82.19 92 TYR A O 1
ATOM 739 N N . SER A 1 93 ? 13.363 -10.282 -2.066 1.00 79.50 93 SER A N 1
ATOM 740 C CA . SER A 1 93 ? 12.558 -11.456 -1.762 1.00 79.50 93 SER A CA 1
ATOM 741 C C . SER A 1 93 ? 11.516 -11.063 -0.731 1.00 79.50 93 SER A C 1
ATOM 743 O O . SER A 1 93 ? 11.801 -10.320 0.214 1.00 79.50 93 SER A O 1
ATOM 745 N N . LEU A 1 94 ? 10.283 -11.541 -0.909 1.00 77.62 94 LEU A N 1
ATOM 746 C CA . LEU A 1 94 ? 9.259 -11.286 0.098 1.00 77.62 94 LEU A CA 1
ATOM 747 C C . LEU A 1 94 ? 9.734 -11.845 1.447 1.00 77.62 94 LEU A C 1
ATOM 749 O O . LEU A 1 94 ? 10.230 -12.978 1.496 1.00 77.62 94 LEU A O 1
ATOM 753 N N . PRO A 1 95 ? 9.558 -11.102 2.556 1.00 76.06 95 PRO A N 1
ATOM 754 C CA . PRO A 1 95 ? 9.889 -11.623 3.868 1.00 76.06 95 PRO A CA 1
ATOM 755 C C . PRO A 1 95 ? 9.079 -12.899 4.090 1.00 76.06 95 PRO A C 1
ATOM 757 O O . PRO A 1 95 ? 7.847 -12.867 4.158 1.00 76.06 95 PRO A O 1
ATOM 760 N N . ARG A 1 96 ? 9.777 -14.037 4.181 1.00 69.94 96 ARG A N 1
ATOM 761 C CA . ARG A 1 96 ? 9.157 -15.333 4.456 1.00 69.94 96 ARG A CA 1
ATOM 762 C C . ARG A 1 96 ? 8.597 -15.287 5.866 1.00 69.94 96 ARG A C 1
ATOM 764 O O . ARG A 1 96 ? 9.303 -15.558 6.835 1.00 69.94 96 ARG A O 1
ATOM 771 N N . VAL A 1 97 ? 7.324 -14.927 5.993 1.00 66.31 97 VAL A N 1
ATOM 772 C CA . VAL A 1 97 ? 6.611 -15.075 7.256 1.00 66.31 97 VAL A CA 1
ATOM 773 C C . VAL A 1 97 ? 6.508 -16.578 7.484 1.00 66.31 97 VAL A C 1
ATOM 775 O O . VAL A 1 97 ? 5.826 -17.247 6.702 1.00 66.31 97 VAL A O 1
ATOM 778 N N . PRO A 1 98 ? 7.188 -17.146 8.499 1.00 68.50 98 PRO A N 1
ATOM 779 C CA . PRO A 1 98 ? 7.112 -18.575 8.728 1.00 68.50 98 PRO A CA 1
ATOM 780 C C . PRO A 1 98 ? 5.635 -18.940 8.879 1.00 68.50 98 PRO A C 1
ATOM 782 O O . PRO A 1 98 ? 4.901 -18.225 9.582 1.00 68.50 98 PRO A O 1
ATOM 785 N N . PRO A 1 99 ? 5.164 -20.008 8.209 1.00 65.62 99 PRO A N 1
ATOM 786 C CA . PRO A 1 99 ? 3.777 -20.410 8.329 1.00 65.62 99 PRO A CA 1
ATOM 787 C C . PRO A 1 99 ? 3.482 -20.564 9.815 1.00 65.62 99 PRO A C 1
ATOM 789 O O . PRO A 1 99 ? 4.212 -21.255 10.532 1.00 65.62 99 PRO A O 1
ATOM 792 N N . ARG A 1 100 ? 2.444 -19.875 10.308 1.00 63.28 100 ARG A N 1
ATOM 793 C CA . ARG A 1 100 ? 2.045 -20.008 11.712 1.00 63.28 100 ARG A CA 1
ATOM 794 C C . ARG A 1 100 ? 1.842 -21.495 11.970 1.00 63.28 100 ARG A C 1
ATOM 796 O O . ARG A 1 100 ? 0.938 -22.090 11.381 1.00 63.28 100 ARG A O 1
ATOM 803 N N . ARG A 1 101 ? 2.691 -22.091 12.818 1.00 77.94 101 ARG A N 1
ATOM 804 C CA . ARG A 1 101 ? 2.574 -23.505 13.177 1.00 77.94 101 ARG A CA 1
ATOM 805 C C . ARG A 1 101 ? 1.140 -23.728 13.632 1.00 77.94 101 ARG A C 1
ATOM 807 O O . ARG A 1 101 ? 0.668 -23.063 14.560 1.00 77.94 101 ARG A O 1
ATOM 814 N N . LYS A 1 102 ? 0.427 -24.623 12.944 1.00 74.19 102 LYS A N 1
ATOM 815 C CA . LYS A 1 102 ? -0.887 -25.065 13.406 1.00 74.19 102 LYS A CA 1
ATOM 816 C C . LYS A 1 102 ? -0.665 -25.630 14.803 1.00 74.19 102 LYS A C 1
ATOM 818 O O . LYS A 1 102 ? 0.106 -26.576 14.955 1.00 74.19 102 LYS A O 1
ATOM 823 N N . ARG A 1 103 ? -1.274 -25.001 15.811 1.00 81.38 103 ARG A N 1
ATOM 824 C CA . ARG A 1 103 ? -1.180 -25.490 17.187 1.00 81.38 103 ARG A CA 1
ATOM 825 C C . ARG A 1 103 ? -1.719 -26.911 17.206 1.00 81.38 103 ARG A C 1
ATOM 827 O O . ARG A 1 103 ? -2.790 -27.158 16.643 1.00 81.38 103 ARG A O 1
ATOM 834 N N . LEU A 1 104 ? -0.973 -27.834 17.802 1.00 87.88 104 LEU A N 1
ATOM 835 C CA . LEU A 1 104 ? -1.436 -29.213 17.915 1.00 87.88 104 LEU A CA 1
ATOM 836 C C . LEU A 1 104 ? -2.735 -29.237 18.741 1.00 87.88 104 LEU A C 1
ATOM 838 O O . LEU A 1 104 ? -2.906 -28.393 19.625 1.00 87.88 104 LEU A O 1
ATOM 842 N N . PRO A 1 105 ? -3.650 -30.194 18.509 1.00 82.88 105 PRO A N 1
ATOM 843 C CA . PRO A 1 105 ? -4.850 -30.335 19.334 1.00 82.88 105 PRO A CA 1
ATOM 844 C C . PRO A 1 105 ? -4.537 -30.421 20.835 1.00 82.88 105 PRO A C 1
ATOM 846 O O . PRO A 1 105 ? -5.316 -29.962 21.660 1.00 82.88 105 PRO A O 1
ATOM 849 N N . GLU A 1 106 ? -3.382 -30.972 21.199 1.00 82.62 106 GLU A N 1
ATOM 850 C CA . GLU A 1 106 ? -2.911 -31.055 22.583 1.00 82.62 106 GLU A CA 1
ATOM 851 C C . GLU A 1 106 ? -2.490 -29.697 23.161 1.00 82.62 106 GLU A C 1
ATOM 853 O O . GLU A 1 106 ? -2.728 -29.436 24.335 1.00 82.62 106 GLU A O 1
ATOM 858 N N . GLU A 1 107 ? -1.946 -28.801 22.333 1.00 83.38 107 GLU A N 1
ATOM 859 C CA . GLU A 1 107 ? -1.519 -27.452 22.734 1.00 83.38 107 GLU A CA 1
ATOM 860 C C . GLU A 1 107 ? -2.708 -26.499 22.951 1.00 83.38 107 GLU A C 1
ATOM 862 O O . GLU A 1 107 ? -2.569 -25.470 23.611 1.00 83.38 107 GLU A O 1
ATOM 867 N N . THR A 1 108 ? -3.879 -26.810 22.382 1.00 80.12 108 THR A N 1
ATOM 868 C CA . THR A 1 108 ? -5.108 -26.007 22.517 1.00 80.12 108 THR A CA 1
ATOM 869 C C . THR A 1 108 ? -6.118 -26.594 23.503 1.00 80.12 108 THR A C 1
ATOM 871 O O . THR A 1 108 ? -7.096 -25.923 23.840 1.00 80.12 108 THR A O 1
ATOM 874 N N . ARG A 1 109 ? -5.891 -27.818 24.002 1.00 82.62 109 ARG A N 1
ATOM 875 C CA . ARG A 1 109 ? -6.717 -28.435 25.046 1.00 82.62 109 ARG A CA 1
ATOM 876 C C . ARG A 1 109 ? -6.483 -27.747 26.390 1.00 82.62 109 ARG A C 1
ATOM 878 O O . ARG A 1 109 ? -5.351 -27.526 26.811 1.00 82.62 109 ARG A O 1
ATOM 885 N N . PHE A 1 110 ? -7.568 -27.459 27.104 1.00 81.69 110 PHE A N 1
ATOM 886 C CA . PHE A 1 110 ? -7.477 -27.037 28.499 1.00 81.69 110 PHE A CA 1
ATOM 887 C C . PHE A 1 110 ? -6.895 -28.171 29.352 1.00 81.69 110 PHE A C 1
ATOM 889 O O . PHE A 1 110 ? -7.269 -29.335 29.184 1.00 81.69 110 PHE A O 1
ATOM 896 N N . LYS A 1 111 ? -5.984 -27.845 30.277 1.00 83.00 111 LYS A N 1
ATOM 897 C CA . LYS A 1 111 ? -5.444 -28.836 31.218 1.00 83.00 111 LYS A CA 1
ATOM 898 C C . LYS A 1 111 ? -6.579 -29.365 32.095 1.00 83.00 111 LYS A C 1
ATOM 900 O O . LYS A 1 111 ? -7.439 -28.601 32.530 1.00 83.00 111 LYS A O 1
ATOM 905 N N . LYS A 1 112 ? -6.587 -30.670 32.380 1.00 81.56 112 LYS A N 1
ATOM 906 C CA . LYS A 1 112 ? -7.589 -31.283 33.265 1.00 81.56 112 LYS A CA 1
ATOM 907 C C . LYS A 1 112 ? -7.587 -30.554 34.618 1.00 81.56 112 LYS A C 1
ATOM 909 O O . LYS A 1 112 ? -6.537 -30.409 35.232 1.00 81.56 112 LYS A O 1
ATOM 914 N N . GLY A 1 113 ? -8.751 -30.062 35.044 1.00 82.62 113 GLY A N 1
ATOM 915 C CA . GLY A 1 113 ? -8.901 -29.247 36.260 1.00 82.62 113 GLY A CA 1
ATOM 916 C C . GLY A 1 113 ? -8.745 -27.732 36.060 1.00 82.62 113 GLY A C 1
ATOM 917 O O . GLY A 1 113 ? -9.131 -26.972 36.941 1.00 82.62 113 GLY A O 1
ATOM 918 N N . GLN A 1 114 ? -8.267 -27.267 34.901 1.00 77.88 114 GLN A N 1
ATOM 919 C CA . GLN A 1 114 ? -8.314 -25.856 34.514 1.00 77.88 114 GLN A CA 1
ATOM 920 C C . GLN A 1 114 ? -9.505 -25.623 33.581 1.00 77.88 114 GLN A C 1
ATOM 922 O O . GLN A 1 114 ? -9.482 -25.991 32.409 1.00 77.88 114 GLN A O 1
ATOM 927 N N . SER A 1 115 ? -10.566 -25.000 34.095 1.00 76.81 115 SER A N 1
ATOM 928 C CA . SER A 1 115 ? -11.644 -24.488 33.245 1.00 76.81 115 SER A CA 1
ATOM 929 C C . SER A 1 115 ? -11.094 -23.371 32.357 1.00 76.81 115 SER A C 1
ATOM 931 O O . SER A 1 115 ? -10.510 -22.413 32.860 1.00 76.81 115 SER A O 1
ATOM 933 N N . GLY A 1 116 ? -11.338 -23.442 31.046 1.00 76.62 116 GLY A N 1
ATOM 934 C CA . GLY A 1 116 ? -11.068 -22.333 30.120 1.00 76.62 116 GLY A CA 1
ATOM 935 C C . GLY A 1 116 ? -11.877 -21.068 30.399 1.00 76.62 116 GLY A C 1
ATOM 936 O O . GLY A 1 116 ? -11.636 -20.019 29.809 1.00 76.62 116 GLY A O 1
ATOM 937 N N . ASN A 1 117 ? -12.843 -21.171 31.306 1.00 76.69 117 ASN A N 1
ATOM 938 C CA . ASN A 1 117 ? -13.675 -20.086 31.766 1.00 76.69 117 ASN A CA 1
ATOM 939 C C . ASN A 1 117 ? -13.465 -19.911 33.278 1.00 76.69 117 ASN A C 1
ATOM 941 O O . ASN A 1 117 ? -14.101 -20.603 34.078 1.00 76.69 117 ASN A O 1
ATOM 945 N N . ILE A 1 118 ? -12.549 -19.008 33.653 1.00 70.19 118 ILE A N 1
ATOM 946 C CA . ILE A 1 118 ? -12.162 -18.713 35.050 1.00 70.19 118 ILE A CA 1
ATOM 947 C C . ILE A 1 118 ? -13.376 -18.305 35.898 1.00 70.19 118 ILE A C 1
ATOM 949 O O . ILE A 1 118 ? -13.419 -18.577 37.093 1.00 70.19 118 ILE A O 1
ATOM 953 N N . HIS A 1 119 ? -14.392 -17.700 35.282 1.00 76.69 119 HIS A N 1
ATOM 954 C CA . HIS A 1 119 ? -15.599 -17.241 35.971 1.00 76.69 119 HIS A CA 1
ATOM 955 C C . HIS A 1 119 ? -16.740 -18.266 35.969 1.00 76.69 119 HIS A C 1
ATOM 957 O O . HIS A 1 119 ? -17.842 -17.958 36.418 1.00 76.69 119 HIS A O 1
ATOM 963 N N . GLY A 1 120 ? -16.482 -19.485 35.484 1.00 74.94 120 GLY A N 1
ATOM 964 C CA . GLY A 1 120 ? -17.497 -20.519 35.343 1.00 74.94 120 GLY A CA 1
ATOM 965 C C . GLY A 1 120 ? -18.576 -20.154 34.321 1.00 74.94 120 GLY A C 1
ATOM 966 O O . GLY A 1 120 ? -18.637 -19.051 33.770 1.00 74.94 120 GLY A O 1
ATOM 967 N N . ARG A 1 121 ? -19.452 -21.114 34.024 1.00 73.94 121 ARG A N 1
ATOM 968 C CA . ARG A 1 121 ? -20.673 -20.811 33.275 1.00 73.94 121 ARG A CA 1
ATOM 969 C C . ARG A 1 121 ? -21.550 -19.936 34.182 1.00 73.94 121 ARG A C 1
ATOM 971 O O . ARG A 1 121 ? -21.854 -20.400 35.280 1.00 73.94 121 ARG A O 1
ATOM 978 N N . PRO A 1 122 ? -21.956 -18.719 33.773 1.00 69.06 122 PRO A N 1
ATOM 979 C CA . PRO A 1 122 ? -22.848 -17.905 34.591 1.00 69.06 122 PRO A CA 1
ATOM 980 C C . PRO A 1 122 ? -24.105 -18.714 34.933 1.00 69.06 122 PRO A C 1
ATOM 982 O O . PRO A 1 122 ? -24.682 -19.373 34.059 1.00 69.06 122 PRO A O 1
ATOM 985 N N . SER A 1 123 ? -24.478 -18.729 36.216 1.00 58.91 123 SER A N 1
ATOM 986 C CA . SER A 1 123 ? -25.680 -19.422 36.677 1.00 58.91 123 SER A CA 1
ATOM 987 C C . SER A 1 123 ? -26.901 -18.812 35.987 1.00 58.91 123 SER A C 1
ATOM 989 O O . SER A 1 123 ? -26.940 -17.611 35.715 1.00 58.91 123 SER A O 1
ATOM 991 N N . LYS A 1 124 ? -27.900 -19.640 35.654 1.00 54.00 124 LYS A N 1
ATOM 992 C CA . LYS A 1 124 ? -29.184 -19.147 35.139 1.00 54.00 124 LYS A CA 1
ATOM 993 C C . LYS A 1 124 ? -29.882 -18.368 36.257 1.00 54.00 124 LYS A C 1
ATOM 995 O O . LYS A 1 124 ? -30.656 -18.939 37.019 1.00 54.00 124 LYS A O 1
ATOM 1000 N N . ILE A 1 125 ? -29.584 -17.081 36.378 1.00 58.53 125 ILE A N 1
ATOM 1001 C CA . ILE A 1 125 ? -30.367 -16.157 37.192 1.00 58.53 125 ILE A CA 1
ATOM 1002 C C . ILE A 1 125 ? -31.722 -16.031 36.489 1.00 58.53 125 ILE A C 1
ATOM 1004 O O . ILE A 1 125 ? -31.780 -15.665 35.315 1.00 58.53 125 ILE A O 1
ATOM 1008 N N . LYS A 1 126 ? -32.808 -16.390 37.181 1.00 52.09 126 LYS A N 1
ATOM 1009 C CA . LYS A 1 126 ? -34.171 -16.064 36.748 1.00 52.09 126 LYS A CA 1
ATOM 1010 C C . LYS A 1 126 ? -34.332 -14.544 36.893 1.00 52.09 126 LYS A C 1
ATOM 1012 O O . LYS A 1 126 ? -34.629 -14.066 37.982 1.00 52.09 126 LYS A O 1
ATOM 1017 N N . LEU A 1 127 ? -34.021 -13.791 35.837 1.00 50.03 127 LEU A N 1
ATOM 1018 C CA . LEU A 1 127 ? -34.279 -12.351 35.775 1.00 50.03 127 LEU A CA 1
ATOM 1019 C C . LEU A 1 127 ? -35.783 -12.144 35.564 1.00 50.03 127 LEU A C 1
ATOM 1021 O O . LEU A 1 127 ? -36.237 -12.109 34.429 1.00 50.03 127 LEU A O 1
ATOM 1025 N N . ASP A 1 128 ? -36.535 -12.033 36.657 1.00 51.94 128 ASP A N 1
ATOM 1026 C CA . ASP A 1 128 ? -37.917 -11.518 36.634 1.00 51.94 128 ASP A CA 1
ATOM 1027 C C . ASP A 1 128 ? -38.089 -10.272 37.523 1.00 51.94 128 ASP A C 1
ATOM 1029 O O . ASP A 1 128 ? -39.191 -9.829 37.818 1.00 51.94 128 ASP A O 1
ATOM 1033 N N . TYR A 1 129 ? -36.976 -9.657 37.924 1.00 46.91 129 TYR A N 1
ATOM 1034 C CA . TYR A 1 129 ? -36.945 -8.327 38.522 1.00 46.91 129 TYR A CA 1
ATOM 1035 C C . TYR A 1 129 ? -36.057 -7.449 37.641 1.00 46.91 129 TYR A C 1
ATOM 1037 O O . TYR A 1 129 ? -34.841 -7.646 37.611 1.00 46.91 129 TYR A O 1
ATOM 1045 N N . LYS A 1 130 ? -36.650 -6.472 36.941 1.00 49.12 130 LYS A N 1
ATOM 1046 C CA . LYS A 1 130 ? -35.907 -5.279 36.511 1.00 49.12 130 LYS A CA 1
ATOM 1047 C C . LYS A 1 130 ? -35.279 -4.699 37.776 1.00 49.12 130 LYS A C 1
ATOM 1049 O O . LYS A 1 130 ? -35.999 -4.314 38.699 1.00 49.12 130 LYS A O 1
ATOM 1054 N N . LEU A 1 131 ? -33.953 -4.717 37.872 1.00 49.38 131 LEU A N 1
ATOM 1055 C CA . LEU A 1 131 ? -33.262 -4.137 39.019 1.00 49.38 131 LEU A CA 1
ATOM 1056 C C . LEU A 1 131 ? -33.664 -2.649 39.099 1.00 49.38 131 LEU A C 1
ATOM 1058 O O . LEU A 1 131 ? -33.575 -1.972 38.075 1.00 49.38 131 LEU A O 1
ATOM 1062 N N . PRO A 1 132 ? -34.046 -2.106 40.274 1.00 56.12 132 PRO A N 1
ATOM 1063 C CA . PRO A 1 132 ? -34.478 -0.704 40.437 1.00 56.12 132 PRO A CA 1
ATOM 1064 C C . PRO A 1 132 ? -33.451 0.349 39.981 1.00 56.12 132 PRO A C 1
ATOM 1066 O O . PRO A 1 132 ? -33.722 1.544 39.989 1.00 56.12 132 PRO A O 1
ATOM 1069 N N . PHE A 1 133 ? -32.249 -0.096 39.623 1.00 53.75 133 PHE A N 1
ATOM 1070 C CA . PHE A 1 133 ? -31.097 0.714 39.265 1.00 53.75 133 PHE A CA 1
ATOM 1071 C C . PHE A 1 133 ? -30.765 0.675 37.770 1.00 53.75 133 PHE A C 1
ATOM 1073 O O . PHE A 1 133 ? -29.864 1.402 37.361 1.00 53.75 133 PHE A O 1
ATOM 1080 N N . GLU A 1 134 ? -31.436 -0.158 36.961 1.00 54.84 134 GLU A N 1
ATOM 1081 C CA . GLU A 1 134 ? -31.147 -0.222 35.519 1.00 54.84 134 GLU A CA 1
ATOM 1082 C C . GLU A 1 134 ? -31.470 1.102 34.825 1.00 54.84 134 GLU A C 1
ATOM 1084 O O . GLU A 1 134 ? -30.687 1.536 33.985 1.00 54.84 134 GLU A O 1
ATOM 1089 N N . ASP A 1 135 ? -32.541 1.778 35.254 1.00 65.06 135 ASP A N 1
ATOM 1090 C CA . ASP A 1 135 ? -33.028 3.008 34.624 1.00 65.06 135 ASP A CA 1
ATOM 1091 C C . ASP A 1 135 ? -32.690 4.286 35.444 1.00 65.06 135 ASP A C 1
ATOM 1093 O O . ASP A 1 135 ? -32.599 5.372 34.879 1.00 65.06 135 ASP A O 1
ATOM 1097 N N . PHE A 1 136 ? -32.361 4.174 36.746 1.00 78.19 136 PHE A N 1
ATOM 1098 C CA . PHE A 1 136 ? -32.135 5.318 37.661 1.00 78.19 136 PHE A CA 1
ATOM 1099 C C . PHE A 1 136 ? -31.097 6.340 37.173 1.00 78.19 136 PHE A C 1
ATOM 1101 O O . PHE A 1 136 ? -31.233 7.537 37.427 1.00 78.19 136 PHE A O 1
ATOM 1108 N N . LEU A 1 137 ? -30.029 5.873 36.522 1.00 74.94 137 LEU A N 1
ATOM 1109 C CA . LEU A 1 137 ? -28.955 6.735 36.023 1.00 74.94 137 LEU A CA 1
ATOM 1110 C C . LEU A 1 137 ? -29.288 7.381 34.668 1.00 74.94 137 LEU A C 1
ATOM 1112 O O . LEU A 1 137 ? -28.642 8.362 34.301 1.00 74.94 137 LEU A O 1
ATOM 1116 N N . TYR A 1 138 ? -30.276 6.844 33.950 1.00 76.94 138 TYR A N 1
ATOM 1117 C CA . TYR A 1 138 ? -30.748 7.354 32.662 1.00 76.94 138 TYR A CA 1
ATOM 1118 C C . TYR A 1 138 ? -31.926 8.323 32.800 1.00 76.94 138 TYR A C 1
ATOM 1120 O O . TYR A 1 138 ? -32.208 9.062 31.854 1.00 76.94 138 TYR A O 1
ATOM 1128 N N . ASP A 1 139 ? -32.573 8.352 33.968 1.00 84.12 139 ASP A N 1
ATOM 1129 C CA . ASP A 1 139 ? -33.568 9.365 34.312 1.00 84.12 139 ASP A CA 1
ATOM 1130 C C . ASP A 1 139 ? -33.012 10.772 34.077 1.00 84.12 139 ASP A C 1
ATOM 1132 O O . ASP A 1 139 ? -31.873 11.087 34.445 1.00 84.12 139 ASP A O 1
ATOM 1136 N N . GLN A 1 140 ? -33.840 11.612 33.466 1.00 83.38 140 GLN A N 1
ATOM 1137 C CA . GLN A 1 140 ? -33.514 13.000 33.186 1.00 83.38 140 GLN A CA 1
ATOM 1138 C C . GLN A 1 140 ? -33.656 13.860 34.447 1.00 83.38 140 GLN A C 1
ATOM 1140 O O . GLN A 1 140 ? -34.533 13.638 35.285 1.00 83.38 140 GLN A O 1
ATOM 1145 N N . VAL A 1 141 ? -32.754 14.824 34.596 1.00 88.94 141 VAL A N 1
ATOM 1146 C CA . VAL A 1 141 ? -32.736 15.834 35.652 1.00 88.94 141 VAL A CA 1
ATOM 1147 C C . VAL A 1 141 ? -32.357 17.186 35.061 1.00 88.94 141 VAL A C 1
ATOM 1149 O O . VAL A 1 141 ? -31.489 17.285 34.195 1.00 88.94 141 VAL A O 1
ATOM 1152 N N . GLU A 1 142 ? -32.988 18.243 35.558 1.00 92.44 142 GLU A N 1
ATOM 1153 C CA . GLU A 1 142 ? -32.650 19.613 35.185 1.00 92.44 142 GLU A CA 1
ATOM 1154 C C . GLU A 1 142 ? -31.476 20.111 36.031 1.00 92.44 142 GLU A C 1
ATOM 1156 O O . GLU A 1 142 ? -31.545 20.133 37.263 1.00 92.44 142 GLU A O 1
ATOM 1161 N N . ILE A 1 143 ? -30.387 20.523 35.380 1.00 87.75 143 ILE A N 1
ATOM 1162 C CA . ILE A 1 143 ? -29.255 21.170 36.049 1.00 87.75 143 ILE A CA 1
ATOM 1163 C C . ILE A 1 143 ? -28.840 22.447 35.320 1.00 87.75 143 ILE A C 1
ATOM 1165 O O . ILE A 1 143 ? -29.006 22.575 34.108 1.00 87.75 143 ILE A O 1
ATOM 1169 N N . SER A 1 144 ? -28.271 23.404 36.057 1.00 87.31 144 SER A N 1
ATOM 1170 C CA . SER A 1 144 ? -27.724 24.627 35.465 1.00 87.31 144 SER A CA 1
ATOM 1171 C C . SER A 1 144 ? -26.258 24.430 35.073 1.00 87.31 144 SER A C 1
ATOM 1173 O O . SER A 1 144 ? -25.407 24.188 35.932 1.00 87.31 144 SER A O 1
ATOM 1175 N N . ILE A 1 145 ? -25.949 24.547 33.780 1.00 82.56 145 ILE A N 1
ATOM 1176 C CA . ILE A 1 145 ? -24.586 24.492 33.237 1.00 82.56 145 ILE A CA 1
ATOM 1177 C C . ILE A 1 145 ? -24.268 25.855 32.629 1.00 82.56 145 ILE A C 1
ATOM 1179 O O . ILE A 1 145 ? -24.937 26.284 31.696 1.00 82.56 145 ILE A O 1
ATOM 1183 N N . GLN A 1 146 ? -23.241 26.539 33.147 1.00 79.50 146 GLN A N 1
ATOM 1184 C CA . GLN A 1 146 ? -22.808 27.857 32.647 1.00 79.50 146 GLN A CA 1
ATOM 1185 C C . GLN A 1 146 ? -23.929 28.919 32.622 1.00 79.50 146 GLN A C 1
ATOM 1187 O O . GLN A 1 146 ? -23.907 29.830 31.803 1.00 79.50 146 GLN A O 1
ATOM 1192 N N . GLY A 1 147 ? -24.899 28.816 33.538 1.00 85.69 147 GLY A N 1
ATOM 1193 C CA . GLY A 1 147 ? -26.030 29.744 33.638 1.00 85.69 147 GLY A CA 1
ATOM 1194 C C . GLY A 1 147 ? -27.259 29.353 32.811 1.00 85.69 147 GLY A C 1
ATOM 1195 O O . GLY A 1 147 ? -28.297 29.988 32.961 1.00 85.69 147 GLY A O 1
ATOM 1196 N N . GLU A 1 148 ? -27.193 28.288 32.009 1.00 86.12 148 GLU A N 1
ATOM 1197 C CA . GLU A 1 148 ? -28.335 27.761 31.253 1.00 86.12 148 GLU A CA 1
ATOM 1198 C C . GLU A 1 148 ? -28.912 26.512 31.930 1.00 86.12 148 GLU A C 1
ATOM 1200 O O . GLU A 1 148 ? -28.165 25.610 32.317 1.00 86.12 148 GLU A O 1
ATOM 1205 N N . LEU A 1 149 ? -30.239 26.435 32.064 1.00 87.94 149 LEU A N 1
ATOM 1206 C CA . LEU A 1 149 ? -30.924 25.214 32.499 1.00 87.94 149 LEU A CA 1
ATOM 1207 C C . LEU A 1 149 ? -30.933 24.198 31.357 1.00 87.94 149 LEU A C 1
ATOM 1209 O O . LEU A 1 149 ? -31.371 24.504 30.248 1.00 87.94 149 LEU A O 1
ATOM 1213 N N . ARG A 1 150 ? -30.440 22.990 31.630 1.00 86.19 150 ARG A N 1
ATOM 1214 C CA . ARG A 1 150 ? -30.429 21.875 30.683 1.00 86.19 150 ARG A CA 1
ATOM 1215 C C . ARG A 1 150 ? -30.972 20.623 31.348 1.00 86.19 150 ARG A C 1
ATOM 1217 O O . ARG A 1 150 ? -30.619 20.318 32.486 1.00 86.19 150 ARG A O 1
ATOM 1224 N N . GLU A 1 151 ? -31.795 19.898 30.609 1.00 88.06 151 GLU A N 1
ATOM 1225 C CA . GLU A 1 151 ? -32.268 18.573 30.986 1.00 88.06 151 GLU A CA 1
ATOM 1226 C C . GLU A 1 151 ? -31.258 17.539 30.474 1.00 88.06 151 GLU A C 1
ATOM 1228 O O . GLU A 1 151 ? -30.991 17.458 29.274 1.00 88.06 151 GLU A O 1
ATOM 1233 N N . ILE A 1 152 ? -30.620 16.824 31.399 1.00 81.38 152 ILE A N 1
ATOM 1234 C CA . ILE A 1 152 ? -29.607 15.806 31.101 1.00 81.38 152 ILE A CA 1
ATOM 1235 C C . ILE A 1 152 ? -29.823 14.580 31.984 1.00 81.38 152 ILE A C 1
ATOM 1237 O O . ILE A 1 152 ? -30.504 14.645 33.005 1.00 81.38 152 ILE A O 1
ATOM 1241 N N . SER A 1 153 ? -29.194 13.454 31.660 1.00 82.94 153 SER A N 1
ATOM 1242 C CA . SER A 1 153 ? -29.299 12.261 32.506 1.00 82.94 153 SER A CA 1
ATOM 1243 C C . SER A 1 153 ? -28.610 12.443 33.868 1.00 82.94 153 SER A C 1
ATOM 1245 O O . SER A 1 153 ? -27.593 13.135 33.992 1.00 82.94 153 SER A O 1
ATOM 1247 N N . ARG A 1 154 ? -29.098 11.752 34.913 1.00 81.50 154 ARG A N 1
ATOM 1248 C CA . ARG A 1 154 ? -28.436 11.727 36.239 1.00 81.50 154 ARG A CA 1
ATOM 1249 C C . ARG A 1 154 ? -26.970 11.299 36.154 1.00 81.50 154 ARG A C 1
ATOM 1251 O O . ARG A 1 154 ? -26.134 11.798 36.908 1.00 81.50 154 ARG A O 1
ATOM 1258 N N . ALA A 1 155 ? -26.658 10.388 35.234 1.00 74.94 155 ALA A N 1
ATOM 1259 C CA . ALA A 1 155 ? -25.301 9.978 34.895 1.00 74.94 155 ALA A CA 1
ATOM 1260 C C . ALA A 1 155 ? -24.409 11.164 34.501 1.00 74.94 155 ALA A C 1
ATOM 1262 O O . ALA A 1 155 ? -23.318 11.340 35.049 1.00 74.94 155 ALA A O 1
ATOM 1263 N N . GLU A 1 156 ? -24.873 11.973 33.551 1.00 74.81 156 GLU A N 1
ATOM 1264 C CA . GLU A 1 156 ? -24.143 13.138 33.055 1.00 74.81 156 GLU A CA 1
ATOM 1265 C C . GLU A 1 156 ? -24.019 14.208 34.132 1.00 74.81 156 GLU A C 1
ATOM 1267 O O . GLU A 1 156 ? -22.928 14.741 34.334 1.00 74.81 156 GLU A O 1
ATOM 1272 N N . ALA A 1 157 ? -25.097 14.468 34.877 1.00 83.88 157 ALA A N 1
ATOM 1273 C CA . ALA A 1 157 ? -25.085 15.413 35.989 1.00 83.88 157 ALA A CA 1
ATOM 1274 C C . ALA A 1 157 ? -24.021 15.048 37.036 1.00 83.88 157 ALA A C 1
ATOM 1276 O O . ALA A 1 157 ? -23.266 15.910 37.490 1.00 83.88 157 ALA A O 1
ATOM 1277 N N . LEU A 1 158 ? -23.890 13.757 37.361 1.00 85.38 158 LEU A N 1
ATOM 1278 C CA . LEU A 1 158 ? -22.860 13.268 38.274 1.00 85.38 158 LEU A CA 1
ATOM 1279 C C . LEU A 1 158 ? -21.444 13.497 37.722 1.00 85.38 158 LEU A C 1
ATOM 1281 O O . LEU A 1 158 ? -20.567 13.948 38.456 1.00 85.38 158 LEU A O 1
ATOM 1285 N N . VAL A 1 159 ? -21.204 13.210 36.438 1.00 84.00 159 VAL A N 1
ATOM 1286 C CA . VAL A 1 159 ? -19.893 13.447 35.805 1.00 84.00 159 VAL A CA 1
ATOM 1287 C C . VAL A 1 159 ? -19.556 14.941 35.779 1.00 84.00 159 VAL A C 1
ATOM 1289 O O . VAL A 1 159 ? -18.417 15.314 36.065 1.00 84.00 159 VAL A O 1
ATOM 1292 N N . HIS A 1 160 ? -20.535 15.801 35.489 1.00 84.06 160 HIS A N 1
ATOM 1293 C CA . HIS A 1 160 ? -20.371 17.253 35.543 1.00 84.06 160 HIS A CA 1
ATOM 1294 C C . HIS A 1 160 ? -19.966 17.732 36.940 1.00 84.06 160 HIS A C 1
ATOM 1296 O O . HIS A 1 160 ? -19.004 18.493 37.065 1.00 84.06 160 HIS A O 1
ATOM 1302 N N . GLU A 1 161 ? -20.629 17.243 37.986 1.00 88.75 161 GLU A N 1
ATOM 1303 C CA . GLU A 1 161 ? -20.315 17.613 39.367 1.00 88.75 161 GLU A CA 1
ATOM 1304 C C . GLU A 1 161 ? -18.920 17.131 39.798 1.00 88.75 161 GLU A C 1
ATOM 1306 O O . GLU A 1 161 ? -18.159 17.881 40.415 1.00 88.75 161 GLU A O 1
ATOM 1311 N N . LEU A 1 162 ? -18.527 15.911 39.416 1.00 85.94 162 LEU A N 1
ATOM 1312 C CA . LEU A 1 162 ? -17.179 15.397 39.685 1.00 85.94 162 LEU A CA 1
ATOM 1313 C C . LEU A 1 162 ? -16.098 16.229 38.980 1.00 85.94 162 LEU A C 1
ATOM 1315 O O . LEU A 1 162 ? -15.075 16.541 39.590 1.00 85.94 162 LEU A O 1
ATOM 1319 N N . ASN A 1 163 ? -16.326 16.635 37.727 1.00 83.38 163 ASN A N 1
ATOM 1320 C CA . ASN A 1 163 ? -15.408 17.516 37.000 1.00 83.38 163 ASN A CA 1
ATOM 1321 C C . ASN A 1 163 ? -15.294 18.889 37.670 1.00 83.38 163 ASN A C 1
ATOM 1323 O O . ASN A 1 163 ? -14.187 19.396 37.845 1.00 83.38 163 ASN A O 1
ATOM 1327 N N . ARG A 1 164 ? -16.422 19.474 38.091 1.00 87.94 164 ARG A N 1
ATOM 1328 C CA . ARG A 1 164 ? -16.443 20.755 38.808 1.00 87.94 164 ARG A CA 1
ATOM 1329 C C . ARG A 1 164 ? -15.621 20.683 40.098 1.00 87.94 164 ARG A C 1
ATOM 1331 O O . ARG A 1 164 ? -14.814 21.573 40.349 1.00 87.94 164 ARG A O 1
ATOM 1338 N N . ARG A 1 165 ? -15.773 19.612 40.885 1.00 88.19 165 ARG A N 1
ATOM 1339 C CA . ARG A 1 165 ? -14.995 19.390 42.119 1.00 88.19 165 ARG A CA 1
ATOM 1340 C C . ARG A 1 165 ? -13.506 19.168 41.860 1.00 88.19 165 ARG A C 1
ATOM 1342 O O . ARG A 1 165 ? -12.685 19.743 42.568 1.00 88.19 165 ARG A O 1
ATOM 1349 N N . ALA A 1 166 ? -13.153 18.393 40.835 1.00 87.94 166 ALA A N 1
ATOM 1350 C CA . ALA A 1 166 ? -11.758 18.182 40.451 1.00 87.94 166 ALA A CA 1
ATOM 1351 C C . ALA A 1 166 ? -11.072 19.488 40.015 1.00 87.94 166 ALA A C 1
ATOM 1353 O O . ALA A 1 166 ? -9.944 19.750 40.423 1.00 87.94 166 ALA A O 1
ATOM 1354 N N . LEU A 1 167 ? -11.761 20.330 39.233 1.00 88.12 167 LEU A N 1
ATOM 1355 C CA . LEU A 1 167 ? -11.269 21.662 38.854 1.00 88.12 167 LEU A CA 1
ATOM 1356 C C . LEU A 1 167 ? -11.193 22.620 40.050 1.00 88.12 167 LEU A C 1
ATOM 1358 O O . LEU A 1 167 ? -10.334 23.495 40.077 1.00 88.12 167 LEU A O 1
ATOM 1362 N N . GLY A 1 168 ? -12.055 22.429 41.051 1.00 90.44 168 GLY A N 1
ATOM 1363 C CA . GLY A 1 168 ? -12.017 23.141 42.329 1.00 90.44 168 GLY A CA 1
ATOM 1364 C C . GLY A 1 168 ? -10.885 22.717 43.276 1.00 90.44 168 GLY A C 1
ATOM 1365 O O . GLY A 1 168 ? -10.822 23.245 44.381 1.00 90.44 168 GLY A O 1
ATOM 1366 N N . GLY A 1 169 ? -10.009 21.787 42.871 1.00 88.50 169 GLY A N 1
ATOM 1367 C CA . GLY A 1 169 ? -8.826 21.376 43.637 1.00 88.50 169 GLY A CA 1
ATOM 1368 C C . GLY A 1 169 ? -8.970 20.081 44.444 1.00 88.50 169 GLY A C 1
ATOM 1369 O O . GLY A 1 169 ? -8.067 19.744 45.203 1.00 88.50 169 GLY A O 1
ATOM 1370 N N . ASP A 1 170 ? -10.064 19.330 44.291 1.00 93.00 170 ASP A N 1
ATOM 1371 C CA . ASP A 1 170 ? -10.215 18.013 44.925 1.00 93.00 170 ASP A CA 1
ATOM 1372 C C . ASP A 1 170 ? -9.326 16.970 44.211 1.00 93.00 170 ASP A C 1
ATOM 1374 O O . ASP A 1 170 ? -9.707 16.371 43.196 1.00 93.00 170 ASP A O 1
ATOM 1378 N N . GLU A 1 171 ? -8.099 16.791 44.714 1.00 87.44 171 GLU A N 1
ATOM 1379 C CA . GLU A 1 171 ? -7.076 15.936 44.098 1.00 87.44 171 GLU A CA 1
ATOM 1380 C C . GLU A 1 171 ? -7.478 14.458 44.028 1.00 87.44 171 GLU A C 1
ATOM 1382 O O . GLU A 1 171 ? -7.106 13.760 43.076 1.00 87.44 171 GLU A O 1
ATOM 1387 N N . ASP A 1 172 ? -8.262 13.975 44.994 1.00 86.81 172 ASP A N 1
ATOM 1388 C CA . ASP A 1 172 ? -8.733 12.594 45.029 1.00 86.81 172 ASP A CA 1
ATOM 1389 C C . ASP A 1 172 ? -9.704 12.323 43.884 1.00 86.81 172 ASP A C 1
ATOM 1391 O O . ASP A 1 172 ? -9.543 11.343 43.145 1.00 86.81 172 ASP A O 1
ATOM 1395 N N . ILE A 1 173 ? -10.653 13.234 43.660 1.00 82.69 173 ILE A N 1
ATOM 1396 C CA . ILE A 1 173 ? -11.574 13.148 42.525 1.00 82.69 173 ILE A CA 1
ATOM 1397 C C . ILE A 1 173 ? -10.821 13.345 41.208 1.00 82.69 173 ILE A C 1
ATOM 1399 O O . ILE A 1 173 ? -11.025 12.572 40.268 1.00 82.69 173 ILE A O 1
ATOM 1403 N N . ALA A 1 174 ? -9.889 14.299 41.134 1.00 79.75 174 ALA A N 1
ATOM 1404 C CA . ALA A 1 174 ? -9.069 14.515 39.942 1.00 79.75 174 ALA A CA 1
ATOM 1405 C C . ALA A 1 174 ? -8.227 13.277 39.583 1.00 79.75 174 ALA A C 1
ATOM 1407 O O . ALA A 1 174 ? -8.042 12.946 38.408 1.00 79.75 174 ALA A O 1
ATOM 1408 N N . ARG A 1 175 ? -7.710 12.559 40.583 1.00 83.94 175 ARG A N 1
ATOM 1409 C CA . ARG A 1 175 ? -6.982 11.296 40.406 1.00 83.94 175 ARG A CA 1
ATOM 1410 C C . ARG A 1 175 ? -7.908 10.173 39.939 1.00 83.94 175 ARG A C 1
ATOM 1412 O O . ARG A 1 175 ? -7.543 9.439 39.015 1.00 83.94 175 ARG A O 1
ATOM 1419 N N . ILE A 1 176 ? -9.102 10.048 40.518 1.00 81.75 176 ILE A N 1
ATOM 1420 C CA . ILE A 1 176 ? -10.105 9.058 40.093 1.00 81.75 176 ILE A CA 1
ATOM 1421 C C . ILE A 1 176 ? -10.537 9.317 38.647 1.00 81.75 176 ILE A C 1
ATOM 1423 O O . ILE A 1 176 ? -10.574 8.378 37.853 1.00 81.75 176 ILE A O 1
ATOM 1427 N N . LEU A 1 177 ? -10.795 10.570 38.268 1.00 77.62 177 LEU A N 1
ATOM 1428 C CA . LEU A 1 177 ? -11.164 10.931 36.899 1.00 77.62 177 LEU A CA 1
ATOM 1429 C C . LEU A 1 177 ? -10.023 10.660 35.917 1.00 77.62 177 LEU A C 1
ATOM 1431 O O . LEU A 1 177 ? -10.254 10.003 34.907 1.00 77.62 177 LEU A O 1
ATOM 1435 N N . ARG A 1 178 ? -8.780 11.057 36.230 1.00 76.06 178 ARG A N 1
ATOM 1436 C CA . ARG A 1 178 ? -7.607 10.779 35.376 1.00 76.06 178 ARG A CA 1
ATOM 1437 C C . ARG A 1 178 ? -7.391 9.288 35.151 1.00 76.06 178 ARG A C 1
ATOM 1439 O O . ARG A 1 178 ? -7.189 8.861 34.019 1.00 76.06 178 ARG A O 1
ATOM 1446 N N . THR A 1 179 ? -7.445 8.490 36.216 1.00 74.25 179 THR A N 1
ATOM 1447 C CA . THR A 1 179 ? -7.257 7.034 36.118 1.00 74.25 179 THR A CA 1
ATOM 1448 C C . THR A 1 179 ? -8.412 6.356 35.388 1.00 74.25 179 THR A C 1
ATOM 1450 O O . THR A 1 179 ? -8.174 5.472 34.568 1.00 74.25 179 THR A O 1
ATOM 1453 N N . SER A 1 180 ? -9.648 6.797 35.625 1.00 73.31 180 SER A N 1
ATOM 1454 C CA . SER A 1 180 ? -10.842 6.301 34.931 1.00 73.31 180 SER A CA 1
ATOM 1455 C C . SER A 1 180 ? -10.812 6.650 33.444 1.00 73.31 180 SER A C 1
ATOM 1457 O O . SER A 1 180 ? -11.069 5.787 32.609 1.00 73.31 180 SER A O 1
ATOM 1459 N N . TYR A 1 181 ? -10.412 7.874 33.104 1.00 71.44 181 TYR A N 1
ATOM 1460 C CA . TYR A 1 181 ? -10.267 8.340 31.730 1.00 71.44 181 TYR A CA 1
ATOM 1461 C C . TYR A 1 181 ? -9.132 7.613 31.005 1.00 71.44 181 TYR A C 1
ATOM 1463 O O . TYR A 1 181 ? -9.344 7.082 29.921 1.00 71.44 181 TYR A O 1
ATOM 1471 N N . ALA A 1 182 ? -7.954 7.484 31.625 1.00 62.31 182 ALA A N 1
ATOM 1472 C CA . ALA A 1 182 ? -6.836 6.725 31.065 1.00 62.31 182 ALA A CA 1
ATOM 1473 C C . ALA A 1 182 ? -7.196 5.246 30.857 1.00 62.31 182 ALA A C 1
ATOM 1475 O O . ALA A 1 182 ? -6.827 4.651 29.845 1.00 62.31 182 ALA A O 1
ATOM 1476 N N . ARG A 1 183 ? -7.953 4.651 31.786 1.00 69.50 183 ARG A N 1
ATOM 1477 C CA . ARG A 1 183 ? -8.440 3.277 31.661 1.00 69.50 183 ARG A CA 1
ATOM 1478 C C . ARG A 1 183 ? -9.455 3.130 30.539 1.00 69.50 183 ARG A C 1
ATOM 1480 O O . ARG A 1 183 ? -9.307 2.210 29.749 1.00 69.50 183 ARG A O 1
ATOM 1487 N N . GLU A 1 184 ? -10.438 4.019 30.438 1.00 67.00 184 GLU A N 1
ATOM 1488 C CA . GLU A 1 184 ? -11.423 3.975 29.354 1.00 67.00 184 GLU A CA 1
ATOM 1489 C C . GLU A 1 184 ? -10.764 4.242 28.000 1.00 67.00 184 GLU A C 1
ATOM 1491 O O . GLU A 1 184 ? -11.086 3.562 27.033 1.00 67.00 184 GLU A O 1
ATOM 1496 N N . ILE A 1 185 ? -9.769 5.133 27.936 1.00 53.91 185 ILE A N 1
ATOM 1497 C CA . ILE A 1 185 ? -8.896 5.280 26.771 1.00 53.91 185 ILE A CA 1
ATOM 1498 C C . ILE A 1 185 ? -8.256 3.927 26.455 1.00 53.91 185 ILE A C 1
ATOM 1500 O O . ILE A 1 185 ? -8.476 3.408 25.369 1.00 53.91 185 ILE A O 1
ATOM 1504 N N . MET A 1 186 ? -7.527 3.303 27.382 1.00 50.12 186 MET A N 1
ATOM 1505 C CA . MET A 1 186 ? -6.824 2.033 27.134 1.00 50.12 186 MET A CA 1
ATOM 1506 C C . MET A 1 186 ? -7.762 0.860 26.806 1.00 50.12 186 MET A C 1
ATOM 1508 O O . MET A 1 186 ? -7.432 0.006 25.982 1.00 50.12 186 MET A O 1
ATOM 1512 N N . ASP A 1 187 ? -8.947 0.812 27.406 1.00 61.09 187 ASP A N 1
ATOM 1513 C CA . ASP A 1 187 ? -9.962 -0.200 27.124 1.00 61.09 187 ASP A CA 1
ATOM 1514 C C . ASP A 1 187 ? -10.652 0.066 25.781 1.00 61.09 187 ASP A C 1
ATOM 1516 O O . ASP A 1 187 ? -10.964 -0.892 25.073 1.00 61.09 187 ASP A O 1
ATOM 1520 N N . ARG A 1 188 ? -10.830 1.330 25.369 1.00 52.31 188 ARG A N 1
ATOM 1521 C CA . ARG A 1 188 ? -11.156 1.688 23.978 1.00 52.31 188 ARG A CA 1
ATOM 1522 C C . ARG A 1 188 ? -10.018 1.287 23.044 1.00 52.31 188 ARG A C 1
ATOM 1524 O O . ARG A 1 188 ? -10.311 0.771 21.968 1.00 52.31 188 ARG A O 1
ATOM 1531 N N . TRP A 1 189 ? -8.756 1.406 23.482 1.00 47.72 189 TRP A N 1
ATOM 1532 C CA . TRP A 1 189 ? -7.606 0.944 22.705 1.00 47.72 189 TRP A CA 1
ATOM 1533 C C . TRP A 1 189 ? -7.625 -0.557 22.449 1.00 47.72 189 TRP A C 1
ATOM 1535 O O . TRP A 1 189 ? -7.399 -1.008 21.330 1.00 47.72 189 TRP A O 1
ATOM 1545 N N . ARG A 1 190 ? -7.970 -1.340 23.467 1.00 52.84 190 ARG A N 1
ATOM 1546 C CA . ARG A 1 190 ? -8.099 -2.798 23.353 1.00 52.84 190 ARG A CA 1
ATOM 1547 C C . ARG A 1 190 ? -9.350 -3.236 22.595 1.00 52.84 190 ARG A C 1
ATOM 1549 O O . ARG A 1 190 ? -9.318 -4.267 21.930 1.00 52.84 190 ARG A O 1
ATOM 1556 N N . ARG A 1 191 ? -10.443 -2.475 22.692 1.00 52.81 191 ARG A N 1
ATOM 1557 C CA . ARG A 1 191 ? -11.700 -2.728 21.966 1.00 52.81 191 ARG A CA 1
ATOM 1558 C C . ARG A 1 191 ? -11.691 -2.200 20.527 1.00 52.81 191 ARG A C 1
ATOM 1560 O O . ARG A 1 191 ? -12.664 -2.426 19.815 1.00 52.81 191 ARG A O 1
ATOM 1567 N N . MET A 1 192 ? -10.620 -1.525 20.100 1.00 46.44 192 MET A N 1
ATOM 1568 C CA . MET A 1 192 ? -10.547 -0.792 18.830 1.00 46.44 192 MET A CA 1
ATOM 1569 C C . MET A 1 192 ? -11.700 0.221 18.651 1.00 46.44 192 MET A C 1
ATOM 1571 O O . MET A 1 192 ? -12.105 0.527 17.534 1.00 46.44 192 MET A O 1
ATOM 1575 N N . GLU A 1 193 ? -12.235 0.747 19.759 1.00 43.06 193 GLU A N 1
ATOM 1576 C CA . GLU A 1 193 ? -13.352 1.710 19.818 1.00 43.06 193 GLU A CA 1
ATOM 1577 C C . GLU A 1 193 ? -12.847 3.169 19.880 1.00 43.06 193 GLU A C 1
ATOM 1579 O O . GLU A 1 193 ? -13.529 4.065 20.375 1.00 43.06 193 GLU A O 1
ATOM 1584 N N . HIS A 1 194 ? -11.624 3.434 19.421 1.00 40.28 194 HIS A N 1
ATOM 1585 C CA . HIS A 1 194 ? -11.086 4.792 19.391 1.00 40.28 194 HIS A CA 1
ATOM 1586 C C . HIS A 1 194 ? -11.826 5.632 18.340 1.00 40.28 194 HIS A C 1
ATOM 1588 O O . HIS A 1 194 ? -11.793 5.321 17.150 1.00 40.28 194 HIS A O 1
ATOM 1594 N N . ILE A 1 195 ? -12.411 6.752 18.770 1.00 35.16 195 ILE A N 1
ATOM 1595 C CA . ILE A 1 195 ? -12.448 7.954 17.938 1.00 35.16 195 ILE A CA 1
ATOM 1596 C C . ILE A 1 195 ? -11.013 8.466 17.970 1.00 35.16 195 ILE A C 1
ATOM 1598 O O . ILE A 1 195 ? -10.565 9.024 18.971 1.00 35.16 195 ILE A O 1
ATOM 1602 N N . VAL A 1 196 ? -10.265 8.205 16.905 1.00 30.91 196 VAL A N 1
ATOM 1603 C CA . VAL A 1 196 ? -9.052 8.967 16.643 1.00 30.91 196 VAL A CA 1
ATOM 1604 C C . VAL A 1 196 ? -9.563 10.362 16.282 1.00 30.91 196 VAL A C 1
ATOM 1606 O O . VAL A 1 196 ? -9.938 10.607 15.140 1.00 30.91 196 VAL A O 1
ATOM 1609 N N . PHE A 1 197 ? -9.646 11.273 17.261 1.00 27.80 197 PHE A N 1
ATOM 1610 C CA . PHE A 1 197 ? -9.346 12.662 16.934 1.00 27.80 197 PHE A CA 1
ATOM 1611 C C . PHE A 1 197 ? -7.866 12.652 16.623 1.00 27.80 197 PHE A C 1
ATOM 1613 O O . PHE A 1 197 ? -7.015 12.901 17.473 1.00 27.80 197 PHE A O 1
ATOM 1620 N N . ASP A 1 198 ? -7.575 12.299 15.382 1.00 28.42 198 ASP A N 1
ATOM 1621 C CA . ASP A 1 198 ? -6.413 12.868 14.777 1.00 28.42 198 ASP A CA 1
ATOM 1622 C C . ASP A 1 198 ? -6.824 14.338 14.693 1.00 28.42 198 ASP A C 1
ATOM 1624 O O . ASP A 1 198 ? -7.592 14.740 13.822 1.00 28.42 198 ASP A O 1
ATOM 1628 N N . MET A 1 199 ? -6.278 15.167 15.577 1.00 26.47 199 MET A N 1
ATOM 1629 C CA . MET A 1 199 ? -5.777 16.430 15.059 1.00 26.47 199 MET A CA 1
ATOM 1630 C C . MET A 1 199 ? -4.584 16.110 14.142 1.00 26.47 199 MET A C 1
ATOM 1632 O O . MET A 1 199 ? -3.504 16.670 14.286 1.00 26.47 199 MET A O 1
ATOM 1636 N N . SER A 1 200 ? -4.788 15.249 13.140 1.00 26.50 200 SER A N 1
ATOM 1637 C CA . SER A 1 200 ? -4.287 15.553 11.836 1.00 26.50 200 SER A CA 1
ATOM 1638 C C . SER A 1 200 ? -5.010 16.846 11.535 1.00 26.50 200 SER A C 1
ATOM 1640 O O . SER A 1 200 ? -6.207 16.874 11.244 1.00 26.50 200 SER A O 1
ATOM 1642 N N . ILE A 1 201 ? -4.273 17.942 11.644 1.00 30.38 201 ILE A N 1
ATOM 1643 C CA . ILE A 1 201 ? -4.350 18.944 10.601 1.00 30.38 201 ILE A CA 1
ATOM 1644 C C . ILE A 1 201 ? -4.561 18.133 9.320 1.00 30.38 201 ILE A C 1
ATOM 1646 O O . ILE A 1 201 ? -3.657 17.418 8.883 1.00 30.38 201 ILE A O 1
ATOM 1650 N N . VAL A 1 202 ? -5.794 18.130 8.811 1.00 31.88 202 VAL A N 1
ATOM 1651 C CA . VAL A 1 202 ? -6.061 17.743 7.438 1.00 31.88 202 VAL A CA 1
ATOM 1652 C C . VAL A 1 202 ? -5.342 18.821 6.655 1.00 31.88 202 VAL A C 1
ATOM 1654 O O . VAL A 1 202 ? -5.884 19.868 6.328 1.00 31.88 202 VAL A O 1
ATOM 1657 N N . ARG A 1 203 ? -4.045 18.614 6.480 1.00 30.12 203 ARG A N 1
ATOM 1658 C CA . ARG A 1 203 ? -3.428 18.977 5.242 1.00 30.12 203 ARG A CA 1
ATOM 1659 C C . ARG A 1 203 ? -3.884 17.872 4.314 1.00 30.12 203 ARG A C 1
ATOM 1661 O O . ARG A 1 203 ? -3.511 16.715 4.488 1.00 30.12 203 ARG A O 1
ATOM 1668 N N . ASP A 1 204 ? -4.627 18.268 3.298 1.00 36.16 204 ASP A N 1
ATOM 1669 C CA . ASP A 1 204 ? -4.659 17.586 2.007 1.00 36.16 204 ASP A CA 1
ATOM 1670 C C . ASP A 1 204 ? -3.235 17.396 1.395 1.00 36.16 204 ASP A C 1
ATOM 1672 O O . ASP A 1 204 ? -3.108 16.923 0.272 1.00 36.16 204 ASP A O 1
ATOM 1676 N N . ASP A 1 205 ? -2.159 17.676 2.152 1.00 33.47 205 ASP A N 1
ATOM 1677 C CA . ASP A 1 205 ? -0.744 17.670 1.784 1.00 33.47 205 ASP A CA 1
ATOM 1678 C C . ASP A 1 205 ? 0.068 16.570 2.504 1.00 33.47 205 ASP A C 1
ATOM 1680 O O . ASP A 1 205 ? 1.215 16.794 2.898 1.00 33.47 205 ASP A O 1
ATOM 1684 N N . VAL A 1 206 ? -0.452 15.347 2.661 1.00 43.00 206 VAL A N 1
ATOM 1685 C CA . VAL A 1 206 ? 0.494 14.226 2.504 1.00 43.00 206 VAL A CA 1
ATOM 1686 C C . VAL A 1 206 ? 0.613 14.038 1.004 1.00 43.00 206 VAL A C 1
ATOM 1688 O O . VAL A 1 206 ? -0.068 13.189 0.427 1.00 43.00 206 VAL A O 1
ATOM 1691 N N . GLU A 1 207 ? 1.414 14.915 0.388 1.00 51.09 207 GLU A N 1
ATOM 1692 C CA . GLU A 1 207 ? 1.923 14.712 -0.963 1.00 51.09 207 GLU A CA 1
ATOM 1693 C C . GLU A 1 207 ? 2.328 13.236 -1.049 1.00 51.09 207 GLU A C 1
ATOM 1695 O O . GLU A 1 207 ? 3.022 12.723 -0.158 1.00 51.09 207 GLU A O 1
ATOM 1700 N N . ASP A 1 208 ? 1.820 12.519 -2.060 1.00 55.00 208 ASP A N 1
ATOM 1701 C CA . ASP A 1 208 ? 2.337 11.186 -2.352 1.00 55.00 208 ASP A CA 1
ATOM 1702 C C . ASP A 1 208 ? 3.878 11.307 -2.359 1.00 55.00 208 ASP A C 1
ATOM 1704 O O . ASP A 1 208 ? 4.393 12.337 -2.812 1.00 55.00 208 ASP A O 1
ATOM 1708 N N . PRO A 1 209 ? 4.639 10.328 -1.815 1.00 61.75 209 PRO A N 1
ATOM 1709 C CA . PRO A 1 209 ? 6.096 10.408 -1.826 1.00 61.75 209 PRO A CA 1
ATOM 1710 C C . PRO A 1 209 ? 6.527 10.832 -3.232 1.00 61.75 209 PRO A C 1
ATOM 1712 O O . PRO A 1 209 ? 6.020 10.230 -4.177 1.00 61.75 209 PRO A O 1
ATOM 1715 N N . PRO A 1 210 ? 7.392 11.842 -3.431 1.00 70.88 210 PRO A N 1
ATOM 1716 C CA . PRO A 1 210 ? 7.505 12.466 -4.753 1.00 70.88 210 PRO A CA 1
ATOM 1717 C C . PRO A 1 210 ? 7.908 11.483 -5.874 1.00 70.88 210 PRO A C 1
ATOM 1719 O O . PRO A 1 210 ? 7.625 11.715 -7.046 1.00 70.88 210 PRO A O 1
ATOM 1722 N N . VAL A 1 211 ? 8.500 10.337 -5.516 1.00 77.06 211 VAL A N 1
ATOM 1723 C CA . VAL A 1 211 ? 8.739 9.198 -6.415 1.00 77.06 211 VAL A CA 1
ATOM 1724 C C . VAL A 1 211 ? 7.459 8.567 -6.989 1.00 77.06 211 VAL A C 1
ATOM 1726 O O . VAL A 1 211 ? 7.450 8.154 -8.143 1.00 77.06 211 VAL A O 1
ATOM 1729 N N . VAL A 1 212 ? 6.365 8.497 -6.232 1.00 78.75 212 VAL A N 1
ATOM 1730 C CA . VAL A 1 212 ? 5.069 7.971 -6.686 1.00 78.75 212 VAL A CA 1
ATOM 1731 C C . VAL A 1 212 ? 4.461 8.893 -7.734 1.00 78.75 212 VAL A C 1
ATOM 1733 O O . VAL A 1 212 ? 4.006 8.416 -8.774 1.00 78.75 212 VAL A O 1
ATOM 1736 N N . ASP A 1 213 ? 4.485 10.204 -7.496 1.00 79.31 213 ASP A N 1
ATOM 1737 C CA . ASP A 1 213 ? 4.035 11.180 -8.489 1.00 79.31 213 ASP A CA 1
ATOM 1738 C C . ASP A 1 213 ? 4.907 11.141 -9.745 1.00 79.31 213 ASP A C 1
ATOM 1740 O O . ASP A 1 213 ? 4.381 11.195 -10.859 1.00 79.31 213 ASP A O 1
ATOM 1744 N N . TYR A 1 214 ? 6.213 10.914 -9.585 1.00 83.75 214 TYR A N 1
ATOM 1745 C CA . TYR A 1 214 ? 7.111 10.695 -10.712 1.00 83.75 214 TYR A CA 1
ATOM 1746 C C . TYR A 1 214 ? 6.781 9.413 -11.500 1.00 83.75 214 TYR A C 1
ATOM 1748 O O . TYR A 1 214 ? 6.613 9.446 -12.718 1.00 83.75 214 TYR A O 1
ATOM 1756 N N . MET A 1 215 ? 6.572 8.276 -10.828 1.00 85.50 215 MET A N 1
ATOM 1757 C CA . MET A 1 215 ? 6.144 7.029 -11.483 1.00 85.50 215 MET A CA 1
ATOM 1758 C C . MET A 1 215 ? 4.800 7.180 -12.212 1.00 85.50 215 MET A C 1
ATOM 1760 O O . MET A 1 215 ? 4.540 6.490 -13.202 1.00 85.50 215 MET A O 1
ATOM 1764 N N . ARG A 1 216 ? 3.925 8.069 -11.730 1.00 85.00 216 ARG A N 1
ATOM 1765 C CA . ARG A 1 216 ? 2.659 8.397 -12.393 1.00 85.00 216 ARG A CA 1
ATOM 1766 C C . ARG A 1 216 ? 2.868 9.271 -13.623 1.00 85.00 216 ARG A C 1
ATOM 1768 O O . ARG A 1 216 ? 2.232 8.991 -14.636 1.00 85.00 216 ARG A O 1
ATOM 1775 N N . SER A 1 217 ? 3.749 10.273 -13.576 1.00 83.75 217 SER A N 1
ATOM 1776 C CA . SER A 1 217 ? 4.065 11.082 -14.763 1.00 83.75 217 SER A CA 1
ATOM 1777 C C . SER A 1 217 ? 4.739 10.255 -15.862 1.00 83.75 217 SER A C 1
ATOM 1779 O O . SER A 1 217 ? 4.523 10.514 -17.042 1.00 83.75 217 SER A O 1
ATOM 1781 N N . LEU A 1 218 ? 5.478 9.207 -15.480 1.00 86.19 218 LEU A N 1
ATOM 1782 C CA . LEU A 1 218 ? 6.042 8.203 -16.389 1.00 86.19 218 LEU A CA 1
ATOM 1783 C C . LEU A 1 218 ? 5.035 7.136 -16.859 1.00 86.19 218 LEU A C 1
ATOM 1785 O O . LEU A 1 218 ? 5.405 6.213 -17.580 1.00 86.19 218 LEU A O 1
ATOM 1789 N N . HIS A 1 219 ? 3.771 7.203 -16.431 1.00 88.75 219 HIS A N 1
ATOM 1790 C CA . HIS A 1 219 ? 2.750 6.193 -16.730 1.00 88.75 219 HIS A CA 1
ATOM 1791 C C . HIS A 1 219 ? 3.165 4.753 -16.363 1.00 88.75 219 HIS A C 1
ATOM 1793 O O . HIS A 1 219 ? 2.692 3.795 -16.980 1.00 88.75 219 HIS A O 1
ATOM 1799 N N . ILE A 1 220 ? 4.023 4.578 -15.352 1.00 89.00 220 ILE A N 1
ATOM 1800 C CA . ILE A 1 220 ? 4.380 3.266 -14.783 1.00 89.00 220 ILE A CA 1
ATOM 1801 C C . ILE A 1 220 ? 3.263 2.804 -13.845 1.00 89.00 220 ILE A C 1
ATOM 1803 O O . ILE A 1 220 ? 2.858 1.639 -13.864 1.00 89.00 220 ILE A O 1
ATOM 1807 N N . LEU A 1 221 ? 2.721 3.733 -13.052 1.00 88.69 221 LEU A N 1
ATOM 1808 C CA . LEU A 1 221 ? 1.612 3.487 -12.135 1.00 88.69 221 LEU A CA 1
ATOM 1809 C C . LEU A 1 221 ? 0.303 4.074 -12.665 1.00 88.69 221 LEU A C 1
ATOM 1811 O O . LEU A 1 221 ? 0.255 5.169 -13.221 1.00 88.69 221 LEU A O 1
ATOM 1815 N N . ASN A 1 222 ? -0.790 3.352 -12.434 1.00 84.06 222 ASN A N 1
ATOM 1816 C CA . ASN A 1 222 ? -2.152 3.798 -12.679 1.00 84.06 222 ASN A CA 1
ATOM 1817 C C . ASN A 1 222 ? -2.925 3.910 -11.367 1.00 84.06 222 ASN A C 1
ATOM 1819 O O . ASN A 1 222 ? -2.906 3.001 -10.530 1.00 84.06 222 ASN A O 1
ATOM 1823 N N . ARG A 1 223 ? -3.687 4.993 -11.227 1.00 74.81 223 ARG A N 1
ATOM 1824 C CA . ARG A 1 223 ? -4.617 5.173 -10.119 1.00 74.81 223 ARG A CA 1
ATOM 1825 C C . ARG A 1 223 ? -5.965 4.566 -10.497 1.00 74.81 223 ARG A C 1
ATOM 1827 O O . ARG A 1 223 ? -6.826 5.234 -11.055 1.00 74.81 223 ARG A O 1
ATOM 1834 N N . ARG A 1 224 ? -6.175 3.288 -10.166 1.00 63.88 224 ARG A N 1
ATOM 1835 C CA . ARG A 1 224 ? -7.476 2.628 -10.405 1.00 63.88 224 ARG A CA 1
ATOM 1836 C C . ARG A 1 224 ? -8.552 3.109 -9.430 1.00 63.88 224 ARG A C 1
ATOM 1838 O O . ARG A 1 224 ? -9.726 3.160 -9.772 1.00 63.88 224 ARG A O 1
ATOM 1845 N N . THR A 1 225 ? -8.155 3.436 -8.200 1.00 57.09 225 THR A N 1
ATOM 1846 C CA . THR A 1 225 ? -9.013 4.035 -7.164 1.00 57.09 225 THR A CA 1
ATOM 1847 C C . THR A 1 225 ? -8.173 4.965 -6.291 1.00 57.09 225 THR A C 1
ATOM 1849 O O . THR A 1 225 ? -6.947 4.886 -6.316 1.00 57.09 225 THR A O 1
ATOM 1852 N N . VAL A 1 226 ? -8.806 5.777 -5.436 1.00 55.12 226 VAL A N 1
ATOM 1853 C CA . VAL A 1 226 ? -8.119 6.641 -4.449 1.00 55.12 226 VAL A CA 1
ATOM 1854 C C . VAL A 1 226 ? -7.101 5.870 -3.582 1.00 55.12 226 VAL A C 1
ATOM 1856 O O . VAL A 1 226 ? -6.183 6.478 -3.045 1.00 55.12 226 VAL A O 1
ATOM 1859 N N . ARG A 1 227 ? -7.239 4.538 -3.465 1.00 53.91 227 ARG A N 1
ATOM 1860 C CA . ARG A 1 227 ? -6.555 3.687 -2.475 1.00 53.91 227 ARG A CA 1
ATOM 1861 C C . ARG A 1 227 ? -5.575 2.655 -3.043 1.00 53.91 227 ARG A C 1
ATOM 1863 O O . ARG A 1 227 ? -4.916 1.989 -2.252 1.00 53.91 227 ARG A O 1
ATOM 1870 N N . HIS A 1 228 ? -5.519 2.480 -4.364 1.00 66.81 228 HIS A N 1
ATOM 1871 C CA . HIS A 1 228 ? -4.693 1.446 -4.997 1.00 66.81 228 HIS A CA 1
ATOM 1872 C C . HIS A 1 228 ? -3.921 2.044 -6.168 1.00 66.81 228 HIS A C 1
ATOM 1874 O O . HIS A 1 228 ? -4.528 2.483 -7.153 1.00 66.81 228 HIS A O 1
ATOM 1880 N N . LEU A 1 229 ? -2.597 2.032 -6.043 1.00 80.88 229 LEU A N 1
ATOM 1881 C CA . LEU A 1 229 ? -1.671 2.259 -7.142 1.00 80.88 229 LEU A CA 1
ATOM 1882 C C . LEU A 1 229 ? -1.378 0.898 -7.759 1.00 80.88 229 LEU A C 1
ATOM 1884 O O . LEU A 1 229 ? -1.010 -0.032 -7.048 1.00 80.88 229 LEU A O 1
ATOM 1888 N N . LEU A 1 230 ? -1.612 0.767 -9.059 1.00 89.81 230 LEU A N 1
ATOM 1889 C CA . LEU A 1 230 ? -1.395 -0.480 -9.781 1.00 89.81 230 LEU A CA 1
ATOM 1890 C C . LEU A 1 230 ? -0.370 -0.261 -10.883 1.00 89.81 230 LEU A C 1
ATOM 1892 O O . LEU A 1 230 ? -0.400 0.759 -11.566 1.00 89.81 230 LEU A O 1
ATOM 1896 N N . ILE A 1 231 ? 0.495 -1.241 -11.089 1.00 92.69 231 ILE A N 1
ATOM 1897 C CA . ILE A 1 231 ? 1.510 -1.241 -12.133 1.00 92.69 231 ILE A CA 1
ATOM 1898 C C . ILE A 1 231 ? 0.822 -1.417 -13.489 1.00 92.69 231 ILE A C 1
ATOM 1900 O O . ILE A 1 231 ? -0.103 -2.224 -13.651 1.00 92.69 231 ILE A O 1
ATOM 1904 N N . GLN A 1 232 ? 1.236 -0.622 -14.468 1.00 93.56 232 GLN A N 1
ATOM 1905 C CA . GLN A 1 232 ? 0.726 -0.706 -15.828 1.00 93.56 232 GLN A CA 1
ATOM 1906 C C . GLN A 1 232 ? 1.246 -1.969 -16.535 1.00 93.56 232 GLN A C 1
ATOM 1908 O O . GLN A 1 232 ? 2.407 -2.333 -16.353 1.00 93.56 232 GLN A O 1
ATOM 1913 N N . PRO A 1 233 ? 0.429 -2.625 -17.383 1.00 95.06 233 PRO A N 1
ATOM 1914 C CA . PRO A 1 233 ? 0.809 -3.886 -18.026 1.00 95.06 233 PRO A CA 1
ATOM 1915 C C . PRO A 1 233 ? 2.113 -3.822 -18.829 1.00 95.06 233 PRO A C 1
ATOM 1917 O O . PRO A 1 233 ? 2.873 -4.783 -18.844 1.00 95.06 233 PRO A O 1
ATOM 1920 N N . TRP A 1 234 ? 2.395 -2.686 -19.476 1.00 95.50 234 TRP A N 1
ATOM 1921 C CA . TRP A 1 234 ? 3.612 -2.519 -20.274 1.00 95.50 234 TRP A CA 1
ATOM 1922 C C . TRP A 1 234 ? 4.881 -2.582 -19.408 1.00 95.50 234 TRP A C 1
ATOM 1924 O O . TRP A 1 234 ? 5.853 -3.208 -19.816 1.00 95.50 234 TRP A O 1
ATOM 1934 N N . ALA A 1 235 ? 4.848 -1.992 -18.207 1.00 95.38 235 ALA A N 1
ATOM 1935 C CA . ALA A 1 235 ? 5.983 -1.985 -17.288 1.00 95.38 235 ALA A CA 1
ATOM 1936 C C . ALA A 1 235 ? 6.233 -3.390 -16.728 1.00 95.38 235 ALA A C 1
ATOM 1938 O O . ALA A 1 235 ? 7.378 -3.816 -16.611 1.00 95.38 235 ALA A O 1
ATOM 1939 N N . VAL A 1 236 ? 5.157 -4.142 -16.463 1.00 96.06 236 VAL A N 1
ATOM 1940 C CA . VAL A 1 236 ? 5.245 -5.556 -16.072 1.00 96.06 236 VAL A CA 1
ATOM 1941 C C . VAL A 1 236 ? 5.852 -6.397 -17.198 1.00 96.06 236 VAL A C 1
ATOM 1943 O O . VAL A 1 236 ? 6.777 -7.156 -16.941 1.00 96.06 236 VAL A O 1
ATOM 1946 N N . ASN A 1 237 ? 5.399 -6.231 -18.447 1.00 96.12 237 ASN A N 1
ATOM 1947 C CA . ASN A 1 237 ? 5.961 -6.950 -19.598 1.00 96.12 237 ASN A CA 1
ATOM 1948 C C . ASN A 1 237 ? 7.463 -6.684 -19.768 1.00 96.12 237 ASN A C 1
ATOM 1950 O O . ASN A 1 237 ? 8.233 -7.625 -19.933 1.00 96.12 237 ASN A O 1
ATOM 1954 N N . ALA A 1 238 ? 7.877 -5.417 -19.695 1.00 95.81 238 ALA A N 1
ATOM 1955 C CA . ALA A 1 238 ? 9.281 -5.038 -19.826 1.00 95.81 238 ALA A CA 1
ATOM 1956 C C . ALA A 1 238 ? 10.141 -5.638 -18.699 1.00 95.81 238 ALA A C 1
ATOM 1958 O O . ALA A 1 238 ? 11.211 -6.189 -18.954 1.00 95.81 238 ALA A O 1
ATOM 1959 N N . ALA A 1 239 ? 9.638 -5.607 -17.462 1.00 95.69 239 ALA A N 1
ATOM 1960 C CA . ALA A 1 239 ? 10.306 -6.228 -16.325 1.00 95.69 239 ALA A CA 1
ATOM 1961 C C . ALA A 1 239 ? 10.438 -7.752 -16.476 1.00 95.69 239 ALA A C 1
ATOM 1963 O O . ALA A 1 239 ? 11.514 -8.299 -16.251 1.00 95.69 239 ALA A O 1
ATOM 1964 N N . LEU A 1 240 ? 9.373 -8.444 -16.897 1.00 94.50 240 LEU A N 1
ATOM 1965 C CA . LEU A 1 240 ? 9.390 -9.898 -17.091 1.00 94.50 240 LEU A CA 1
ATOM 1966 C C . LEU A 1 240 ? 10.337 -10.325 -18.220 1.00 94.50 240 LEU A C 1
ATOM 1968 O O . LEU A 1 240 ? 11.034 -11.324 -18.075 1.00 94.50 240 LEU A O 1
ATOM 1972 N N . GLN A 1 241 ? 10.415 -9.554 -19.310 1.00 93.44 241 GLN A N 1
ATOM 1973 C CA . GLN A 1 241 ? 11.385 -9.795 -20.385 1.00 93.44 241 GLN A CA 1
ATOM 1974 C C . GLN A 1 241 ? 12.829 -9.666 -19.887 1.00 93.44 241 GLN A C 1
ATOM 1976 O O . GLN A 1 241 ? 13.681 -10.469 -20.262 1.00 93.44 241 GLN A O 1
ATOM 1981 N N . ARG A 1 242 ? 13.099 -8.690 -19.012 1.00 92.19 242 ARG A N 1
ATOM 1982 C CA . ARG A 1 242 ? 14.431 -8.469 -18.433 1.00 92.19 242 ARG A CA 1
ATOM 1983 C C . ARG A 1 242 ? 14.811 -9.519 -17.384 1.00 92.19 242 ARG A C 1
ATOM 1985 O O . ARG A 1 242 ? 15.984 -9.845 -17.251 1.00 92.19 242 ARG A O 1
ATOM 1992 N N . MET A 1 243 ? 13.833 -10.058 -16.657 1.00 88.75 243 MET A N 1
ATOM 1993 C CA . MET A 1 243 ? 14.036 -11.032 -15.575 1.00 88.75 243 MET A CA 1
ATOM 1994 C C . MET A 1 243 ? 14.647 -12.365 -16.057 1.00 88.75 243 MET A C 1
ATOM 1996 O O . MET A 1 243 ? 15.273 -13.084 -15.275 1.00 88.75 243 MET A O 1
ATOM 2000 N N . GLY A 1 244 ? 14.520 -12.681 -17.351 1.00 82.94 244 GLY A N 1
ATOM 2001 C CA . GLY A 1 244 ? 15.208 -13.803 -17.989 1.00 82.94 244 GLY A CA 1
ATOM 2002 C C . GLY A 1 244 ? 14.884 -15.153 -17.340 1.00 82.94 244 GLY A C 1
ATOM 2003 O O . GLY A 1 244 ? 13.734 -15.589 -17.327 1.00 82.94 244 GLY A O 1
ATOM 2004 N N . ALA A 1 245 ? 15.911 -15.835 -16.820 1.00 80.06 245 ALA A N 1
ATOM 2005 C CA . ALA A 1 245 ? 15.784 -17.157 -16.197 1.00 80.06 245 ALA A CA 1
ATOM 2006 C C . ALA A 1 245 ? 15.315 -17.121 -14.729 1.00 80.06 245 ALA A C 1
ATOM 2008 O O . ALA A 1 245 ? 15.012 -18.177 -14.165 1.00 80.06 245 ALA A O 1
ATOM 2009 N N . HIS A 1 246 ? 15.265 -15.944 -14.097 1.00 85.19 246 HIS A N 1
ATOM 2010 C CA . HIS A 1 246 ? 14.815 -15.823 -12.715 1.00 85.19 246 HIS A CA 1
ATOM 2011 C C . HIS A 1 246 ? 13.297 -16.038 -12.633 1.00 85.19 246 HIS A C 1
ATOM 2013 O O . HIS A 1 246 ? 12.524 -15.402 -13.347 1.00 85.19 246 HIS A O 1
ATOM 2019 N N . ARG A 1 247 ? 12.866 -16.968 -11.773 1.00 89.94 247 ARG A N 1
ATOM 2020 C CA . ARG A 1 247 ? 11.453 -17.336 -11.607 1.00 89.94 247 ARG A CA 1
ATOM 2021 C C . ARG A 1 247 ? 10.948 -16.866 -10.254 1.00 89.94 247 ARG A C 1
ATOM 2023 O O . ARG A 1 247 ? 11.519 -17.230 -9.228 1.00 89.94 247 ARG A O 1
ATOM 2030 N N . LEU A 1 248 ? 9.842 -16.128 -10.265 1.00 91.75 248 LEU A N 1
ATOM 2031 C CA . LEU A 1 248 ? 9.143 -15.726 -9.047 1.00 91.75 248 LEU A CA 1
ATOM 2032 C C . LEU A 1 248 ? 8.428 -16.927 -8.420 1.00 91.75 248 LEU A C 1
ATOM 2034 O O . LEU A 1 248 ? 7.820 -17.738 -9.125 1.00 91.75 248 LEU A O 1
ATOM 2038 N N . SER A 1 249 ? 8.445 -17.014 -7.093 1.00 90.31 249 SER A N 1
ATOM 2039 C CA . SER A 1 249 ? 7.651 -17.987 -6.340 1.00 90.31 249 SER A CA 1
ATOM 2040 C C . SER A 1 249 ? 6.147 -17.734 -6.493 1.00 90.31 249 SER A C 1
ATOM 2042 O O . SER A 1 249 ? 5.708 -16.636 -6.829 1.00 90.31 249 SER A O 1
ATOM 2044 N N . HIS A 1 250 ? 5.322 -18.736 -6.188 1.00 89.00 250 HIS A N 1
ATOM 2045 C CA . HIS A 1 250 ? 3.862 -18.623 -6.289 1.00 89.00 250 HIS A CA 1
ATOM 2046 C C . HIS A 1 250 ? 3.285 -17.448 -5.461 1.00 89.00 250 HIS A C 1
ATOM 2048 O O . HIS A 1 250 ? 2.312 -16.805 -5.859 1.00 89.00 250 HIS A O 1
ATOM 2054 N N . GLU A 1 251 ? 3.883 -17.126 -4.310 1.00 87.12 251 GLU A N 1
ATOM 2055 C CA . GLU A 1 251 ? 3.467 -15.982 -3.485 1.00 87.12 251 GLU A CA 1
ATOM 2056 C C . GLU A 1 251 ? 3.828 -14.639 -4.135 1.00 87.12 251 GLU A C 1
ATOM 2058 O O . GLU A 1 251 ? 3.003 -13.722 -4.170 1.00 87.12 251 GLU A O 1
ATOM 2063 N N . GLU A 1 252 ? 5.028 -14.543 -4.706 1.00 89.62 252 GLU A N 1
ATOM 2064 C CA . GLU A 1 252 ? 5.521 -13.363 -5.424 1.00 89.62 252 GLU A CA 1
ATOM 2065 C C . GLU A 1 252 ? 4.715 -13.111 -6.700 1.00 89.62 252 GLU A C 1
ATOM 2067 O O . GLU A 1 252 ? 4.264 -11.988 -6.938 1.00 89.62 252 GLU A O 1
ATOM 2072 N N . GLN A 1 253 ? 4.417 -14.170 -7.457 1.00 92.88 253 GLN A N 1
ATOM 2073 C CA . GLN A 1 253 ? 3.511 -14.119 -8.602 1.00 92.88 253 GLN A CA 1
ATOM 2074 C C . GLN A 1 253 ? 2.136 -13.560 -8.195 1.00 92.88 253 GLN A C 1
ATOM 2076 O O . GLN A 1 253 ? 1.598 -12.668 -8.851 1.00 92.88 253 GLN A O 1
ATOM 2081 N N . ALA A 1 254 ? 1.571 -14.009 -7.069 1.00 88.25 254 ALA A N 1
ATOM 2082 C CA . ALA A 1 254 ? 0.284 -13.510 -6.582 1.00 88.25 254 ALA A CA 1
ATOM 2083 C C . ALA A 1 254 ? 0.337 -12.038 -6.134 1.00 88.25 254 ALA A C 1
ATOM 2085 O O . ALA A 1 254 ? -0.672 -11.326 -6.203 1.00 88.25 254 ALA A O 1
ATOM 2086 N N . VAL A 1 255 ? 1.484 -11.560 -5.649 1.00 89.62 255 VAL A N 1
ATOM 2087 C CA . VAL A 1 255 ? 1.699 -10.142 -5.334 1.00 89.62 255 VAL A CA 1
ATOM 2088 C C . VAL A 1 255 ? 1.748 -9.311 -6.614 1.00 89.62 255 VAL A C 1
ATOM 2090 O O . VAL A 1 255 ? 0.968 -8.366 -6.735 1.00 89.62 255 VAL A O 1
ATOM 2093 N N . VAL A 1 256 ? 2.567 -9.695 -7.595 1.00 90.81 256 VAL A N 1
ATOM 2094 C CA . VAL A 1 256 ? 2.663 -8.995 -8.887 1.00 90.81 256 VAL A CA 1
ATOM 2095 C C . VAL A 1 256 ? 1.311 -8.965 -9.600 1.00 90.81 256 VAL A C 1
ATOM 2097 O O . VAL A 1 256 ? 0.873 -7.908 -10.059 1.00 90.81 256 VAL A O 1
ATOM 2100 N N . LEU A 1 257 ? 0.596 -10.092 -9.617 1.00 89.81 257 LEU A N 1
ATOM 2101 C CA . LEU A 1 257 ? -0.727 -10.197 -10.223 1.00 89.81 257 LEU A CA 1
ATOM 2102 C C . LEU A 1 257 ? -1.731 -9.218 -9.595 1.00 89.81 257 LEU A C 1
ATOM 2104 O O . LEU A 1 257 ? -2.406 -8.474 -10.309 1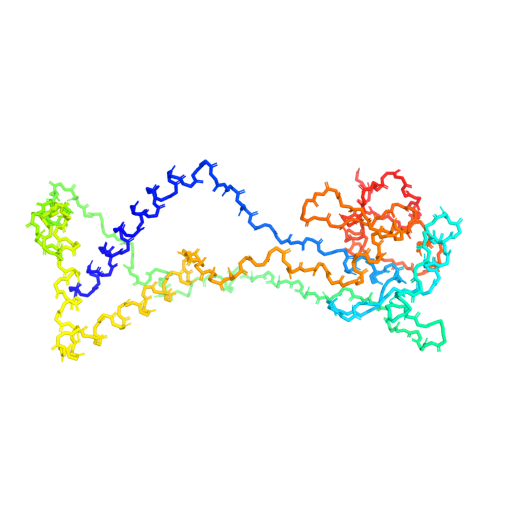.00 89.81 257 LEU A O 1
ATOM 2108 N N . ARG A 1 258 ? -1.820 -9.184 -8.258 1.00 87.12 258 ARG A N 1
ATOM 2109 C CA . ARG A 1 258 ? -2.741 -8.288 -7.530 1.00 87.12 258 ARG A CA 1
ATOM 2110 C C . ARG A 1 258 ? -2.379 -6.812 -7.679 1.00 87.12 258 ARG A C 1
ATOM 2112 O O . ARG A 1 258 ? -3.272 -5.969 -7.616 1.00 87.12 258 ARG A O 1
ATOM 2119 N N . SER A 1 259 ? -1.099 -6.517 -7.885 1.00 89.88 259 SER A N 1
ATOM 2120 C CA . SER A 1 259 ? -0.584 -5.160 -8.067 1.00 89.88 259 SER A CA 1
ATOM 2121 C C . SER A 1 259 ? -0.608 -4.688 -9.523 1.00 89.88 259 SER A C 1
ATOM 2123 O O . SER A 1 259 ? -0.232 -3.552 -9.784 1.00 89.88 259 SER A O 1
ATOM 2125 N N . THR A 1 260 ? -1.073 -5.500 -10.477 1.00 90.69 260 THR A N 1
ATOM 2126 C CA . THR A 1 260 ? -1.135 -5.141 -11.904 1.00 90.69 260 THR A CA 1
ATOM 2127 C C . THR A 1 260 ? -2.521 -4.609 -12.292 1.00 90.69 260 THR A C 1
ATOM 2129 O O . THR A 1 260 ? -3.548 -5.195 -11.956 1.00 90.69 260 THR A O 1
ATOM 2132 N N . SER A 1 261 ? -2.582 -3.496 -13.034 1.00 88.44 261 SER A N 1
ATOM 2133 C CA . SER A 1 261 ? -3.843 -2.798 -13.346 1.00 88.44 261 SER A CA 1
ATOM 2134 C C . SER A 1 261 ? -4.788 -3.608 -14.240 1.00 88.44 261 SER A C 1
ATOM 2136 O O . SER A 1 261 ? -5.982 -3.728 -13.949 1.00 88.44 261 SER A O 1
ATOM 2138 N N . THR A 1 262 ? -4.257 -4.173 -15.330 1.00 89.50 262 THR A N 1
ATOM 2139 C CA . THR A 1 262 ? -4.998 -5.014 -16.287 1.00 89.50 262 THR A CA 1
ATOM 2140 C C . THR A 1 262 ? -4.193 -6.280 -16.586 1.00 89.50 262 THR A C 1
ATOM 2142 O O . THR A 1 262 ? -3.525 -6.350 -17.618 1.00 89.50 262 THR A O 1
ATOM 2145 N N . PRO A 1 263 ? -4.224 -7.279 -15.686 1.00 90.75 263 PRO A N 1
ATOM 2146 C CA . PRO A 1 263 ? -3.395 -8.474 -15.814 1.00 90.75 263 PRO A CA 1
ATOM 2147 C C . PRO A 1 263 ? -3.597 -9.257 -17.116 1.00 90.75 263 PRO A C 1
ATOM 2149 O O . PRO A 1 263 ? -2.669 -9.891 -17.593 1.00 90.75 263 PRO A O 1
ATOM 2152 N N . SER A 1 264 ? -4.776 -9.177 -17.739 1.00 92.00 264 SER A N 1
ATOM 2153 C CA . SER A 1 264 ? -5.062 -9.837 -19.021 1.00 92.00 264 SER A CA 1
ATOM 2154 C C . SER A 1 264 ? -4.294 -9.268 -20.222 1.00 92.00 264 SER A C 1
ATOM 2156 O O . SER A 1 264 ? -4.311 -9.872 -21.286 1.00 92.00 264 SER A O 1
ATOM 2158 N N . LYS A 1 265 ? -3.649 -8.103 -20.077 1.00 93.38 265 LYS A N 1
ATOM 2159 C CA . LYS A 1 265 ? -2.814 -7.472 -21.117 1.00 93.38 265 LYS A CA 1
ATOM 2160 C C . LYS A 1 265 ? -1.316 -7.753 -20.942 1.00 93.38 265 LYS A C 1
ATOM 2162 O O . LYS A 1 265 ? -0.504 -7.204 -21.686 1.00 93.38 265 LYS A O 1
ATOM 2167 N N . VAL A 1 266 ? -0.947 -8.528 -19.924 1.00 94.56 266 VAL A N 1
ATOM 2168 C CA . VAL A 1 266 ? 0.437 -8.934 -19.667 1.00 94.56 266 VAL A CA 1
ATOM 2169 C C . VAL A 1 266 ? 0.680 -10.283 -20.338 1.00 94.56 266 VAL A C 1
ATOM 2171 O O . VAL A 1 266 ? -0.161 -11.177 -20.259 1.00 94.56 266 VAL A O 1
ATOM 2174 N N . TYR A 1 267 ? 1.829 -10.419 -20.992 1.00 94.69 267 TYR A N 1
ATOM 2175 C CA . TYR A 1 267 ? 2.311 -11.679 -21.544 1.00 94.69 267 TYR A CA 1
ATOM 2176 C C . TYR A 1 267 ? 2.992 -12.463 -20.421 1.00 94.69 267 TYR A C 1
ATOM 2178 O O . TYR A 1 267 ? 4.193 -12.323 -20.188 1.00 94.69 267 TYR A O 1
ATOM 2186 N N . TRP A 1 268 ? 2.200 -13.226 -19.668 1.00 93.81 268 TRP A N 1
ATOM 2187 C CA . TRP A 1 268 ? 2.718 -14.049 -18.577 1.00 93.81 268 TRP A CA 1
ATOM 2188 C C . TRP A 1 268 ? 3.570 -15.199 -19.138 1.00 93.81 268 TRP A C 1
ATOM 2190 O O . TRP A 1 268 ? 3.105 -15.888 -20.045 1.00 93.81 268 TRP A O 1
ATOM 2200 N N . PRO A 1 269 ? 4.795 -15.416 -18.628 1.00 92.69 269 PRO A N 1
ATOM 2201 C CA . PRO A 1 269 ? 5.629 -16.546 -19.030 1.00 92.69 269 PRO A CA 1
ATOM 2202 C C . PRO A 1 269 ? 4.989 -17.898 -18.699 1.00 92.69 269 PRO A C 1
ATOM 2204 O O . PRO A 1 269 ? 4.225 -17.998 -17.741 1.00 92.69 269 PRO A O 1
ATOM 2207 N N . ASP A 1 270 ? 5.393 -18.960 -19.400 1.00 91.06 270 ASP A N 1
ATOM 2208 C CA . ASP A 1 270 ? 4.850 -20.320 -19.214 1.00 91.06 270 ASP A CA 1
ATOM 2209 C C . ASP A 1 270 ? 5.030 -20.881 -17.792 1.00 91.06 270 ASP A C 1
ATOM 2211 O O . ASP A 1 270 ? 4.313 -21.783 -17.371 1.00 91.06 270 ASP A O 1
ATOM 2215 N N . TRP A 1 271 ? 5.992 -20.351 -17.030 1.00 91.62 271 TRP A N 1
ATOM 2216 C CA . TRP A 1 271 ? 6.227 -20.727 -15.634 1.00 91.62 271 TRP A CA 1
ATOM 2217 C C . TRP A 1 271 ? 5.289 -20.022 -14.637 1.00 91.62 271 TRP A C 1
ATOM 2219 O O . TRP A 1 271 ? 5.405 -20.241 -13.430 1.00 91.62 271 TRP A O 1
ATOM 2229 N N . TRP A 1 272 ? 4.392 -19.150 -15.105 1.00 92.50 272 TRP A N 1
ATOM 2230 C CA . TRP A 1 272 ? 3.465 -18.409 -14.257 1.00 92.50 272 TRP A CA 1
ATOM 2231 C C . TRP A 1 272 ? 2.235 -19.250 -13.901 1.00 92.50 272 TRP A C 1
ATOM 2233 O O . TRP A 1 272 ? 1.364 -19.495 -14.729 1.00 92.50 272 TRP A O 1
ATOM 2243 N N . GLU A 1 273 ? 2.117 -19.648 -12.637 1.00 90.00 273 GLU A N 1
ATOM 2244 C CA . GLU A 1 273 ? 1.153 -20.665 -12.203 1.00 90.00 273 GLU A CA 1
ATOM 2245 C C . GLU A 1 273 ? -0.143 -20.077 -11.626 1.00 90.00 273 GLU A C 1
ATOM 2247 O O . GLU A 1 273 ? -1.182 -20.733 -11.656 1.00 90.00 273 GLU A O 1
ATOM 2252 N N . VAL A 1 274 ? -0.130 -18.830 -11.135 1.00 85.06 274 VAL A N 1
ATOM 2253 C CA . VAL A 1 274 ? -1.259 -18.249 -10.369 1.00 85.06 274 VAL A CA 1
ATOM 2254 C C . VAL A 1 274 ? -2.542 -18.052 -11.204 1.00 85.06 274 VAL A C 1
ATOM 2256 O O . VAL A 1 274 ? -3.631 -17.953 -10.636 1.00 85.06 274 VAL A O 1
ATOM 2259 N N . PHE A 1 275 ? -2.447 -18.016 -1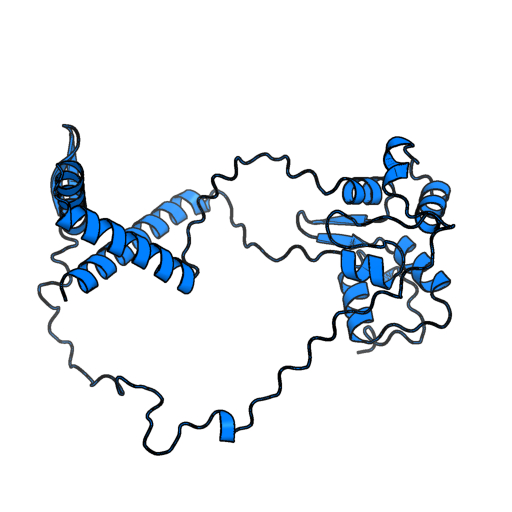2.538 1.00 70.00 275 PHE A N 1
ATOM 2260 C CA . PHE A 1 275 ? -3.613 -17.967 -13.439 1.00 70.00 275 PHE A CA 1
ATOM 2261 C C . PHE A 1 275 ? -4.249 -19.330 -13.703 1.00 70.00 275 PHE A C 1
ATOM 2263 O O . PHE A 1 275 ? -5.422 -19.394 -14.066 1.00 70.00 275 PHE A O 1
ATOM 2270 N N . THR A 1 276 ? -3.482 -20.402 -13.543 1.00 53.81 276 THR A N 1
ATOM 2271 C CA . THR A 1 276 ? -3.889 -21.766 -13.870 1.00 53.81 276 THR A CA 1
ATOM 2272 C C . THR A 1 276 ? -4.756 -22.316 -12.742 1.00 53.81 276 THR A C 1
ATOM 2274 O O . THR A 1 276 ? -4.279 -22.936 -11.793 1.00 53.81 276 THR A O 1
ATOM 2277 N N . LYS A 1 277 ? -6.058 -22.046 -12.830 1.00 39.88 277 LYS A N 1
ATOM 2278 C CA . LYS A 1 277 ? -7.106 -22.800 -12.145 1.00 39.88 277 LYS A CA 1
ATOM 2279 C C . LYS A 1 277 ? -8.228 -23.125 -13.109 1.00 39.88 277 LYS A C 1
ATOM 2281 O O . LYS A 1 277 ? -8.639 -22.202 -13.843 1.00 39.88 277 LYS A O 1
#